Protein AF-A0A958G9B9-F1 (afdb_monomer)

Sequence (212 aa):
GQWTPVDPQYYWVFQWDGHNEFWAGRVTNYTATYPGGLTGSIHTDGQMWASTLMQIYEEIGRTATDSNFLEALSMTNGGTNQEDAAQAFIQADIDLFGGANLSVIEFYFTQRGYNITIPLPLPLAPANFNVYSDYTTPTSMQLNWNDPILFNTGDTLQPEQFTIEIERDGAPMVSIPGGSEQFADTGLVDGQEYRYKIFARVNTTGMVSPEV

Solvent-accessible surface area (backbone atoms only — not comparable to full-atom values): 12062 Å² total; per-residue (Å²): 133,84,70,47,92,89,40,80,66,49,38,38,78,48,95,62,98,45,60,51,100,89,42,81,53,55,47,41,71,47,83,57,32,46,71,85,51,62,78,89,40,70,76,63,43,47,20,36,56,48,14,48,53,47,57,43,26,76,75,64,30,65,68,56,45,54,52,20,49,58,50,15,55,73,74,53,59,99,82,59,49,74,49,56,49,50,43,30,33,54,51,22,31,36,78,76,54,73,38,76,57,46,72,57,50,49,51,46,40,51,74,39,42,36,85,70,77,81,88,69,78,26,40,35,43,49,39,80,70,46,74,48,61,85,76,81,45,61,30,38,39,43,37,37,40,40,74,48,54,30,24,75,77,66,48,81,39,56,40,91,48,30,28,41,37,36,27,50,75,88,38,85,71,50,76,39,62,40,85,60,47,65,49,78,50,69,84,49,62,69,95,61,90,82,49,73,38,37,24,27,31,32,69,88,80,64,41,54,23,59,76,81

Structure (mmCIF, N/CA/C/O backbone):
data_AF-A0A958G9B9-F1
#
_entry.id   AF-A0A958G9B9-F1
#
loop_
_atom_site.group_PDB
_atom_site.id
_atom_site.type_symbol
_atom_site.label_atom_id
_atom_site.label_alt_id
_atom_site.label_comp_id
_atom_site.label_asym_id
_atom_site.label_entity_id
_atom_site.label_seq_id
_atom_site.pdbx_PDB_ins_code
_atom_site.Cartn_x
_atom_site.Cartn_y
_atom_site.Cartn_z
_atom_site.occupancy
_atom_site.B_iso_or_equiv
_atom_site.auth_seq_id
_atom_site.auth_comp_id
_atom_site.auth_asym_id
_atom_site.auth_atom_id
_atom_site.pdbx_PDB_model_num
ATOM 1 N N . GLY A 1 1 ? 10.167 7.376 -38.819 1.00 57.78 1 GLY A N 1
ATOM 2 C CA . GLY A 1 1 ? 8.859 6.822 -38.424 1.00 57.78 1 GLY A CA 1
ATOM 3 C C . GLY A 1 1 ? 9.069 6.081 -37.131 1.00 57.78 1 GLY A C 1
ATOM 4 O O . GLY A 1 1 ? 10.112 5.456 -37.008 1.00 57.78 1 GLY A O 1
ATOM 5 N N . GLN A 1 2 ? 8.175 6.234 -36.159 1.00 79.94 2 GLN A N 1
ATOM 6 C CA . GLN A 1 2 ? 8.280 5.509 -34.891 1.00 79.94 2 GLN A CA 1
ATOM 7 C C . GLN A 1 2 ? 7.805 4.063 -35.087 1.00 79.94 2 GLN A C 1
ATOM 9 O O . GLN A 1 2 ? 6.881 3.831 -35.867 1.00 79.94 2 GLN A O 1
ATOM 14 N N . TRP A 1 3 ? 8.480 3.115 -34.437 1.00 87.69 3 TRP A N 1
ATOM 15 C CA . TRP A 1 3 ? 8.106 1.701 -34.418 1.00 87.69 3 TRP A CA 1
ATOM 16 C C . TRP A 1 3 ? 6.754 1.500 -33.736 1.00 87.69 3 TRP A C 1
ATOM 18 O O . TRP A 1 3 ? 6.358 2.284 -32.874 1.00 87.69 3 TRP A O 1
ATOM 28 N N . THR A 1 4 ? 6.051 0.448 -34.130 1.00 90.06 4 THR A N 1
ATOM 29 C CA . THR A 1 4 ? 4.759 0.047 -33.566 1.00 90.06 4 THR A CA 1
ATOM 30 C C . THR A 1 4 ? 4.932 -1.183 -32.675 1.00 90.06 4 THR A C 1
ATOM 32 O O . THR A 1 4 ? 5.918 -1.892 -32.845 1.00 90.06 4 THR A O 1
ATOM 35 N N . PRO A 1 5 ? 3.981 -1.521 -31.785 1.00 88.69 5 PRO A N 1
ATOM 36 C CA . PRO A 1 5 ? 4.114 -2.687 -30.901 1.00 88.69 5 PRO A CA 1
ATOM 37 C C . PRO A 1 5 ? 4.322 -4.047 -31.597 1.00 88.69 5 PRO A C 1
ATOM 39 O O . PRO A 1 5 ? 4.695 -5.014 -30.939 1.00 88.69 5 PRO A O 1
ATOM 42 N N . VAL A 1 6 ? 4.083 -4.153 -32.913 1.00 90.06 6 VAL A N 1
ATOM 43 C CA . VAL A 1 6 ? 4.380 -5.377 -33.684 1.00 90.06 6 VAL A CA 1
ATOM 44 C C . VAL A 1 6 ? 5.842 -5.469 -34.133 1.00 90.06 6 VAL A C 1
ATOM 46 O O . VAL A 1 6 ? 6.299 -6.546 -34.515 1.00 90.06 6 VAL A O 1
ATOM 49 N N . ASP A 1 7 ? 6.578 -4.361 -34.088 1.00 91.75 7 ASP A N 1
ATOM 50 C CA . ASP A 1 7 ? 7.989 -4.294 -34.442 1.00 91.75 7 ASP A CA 1
ATOM 51 C C . ASP A 1 7 ? 8.841 -4.655 -33.211 1.00 91.75 7 ASP A C 1
ATOM 53 O O . ASP A 1 7 ? 8.700 -4.014 -32.168 1.00 91.75 7 ASP A O 1
ATOM 57 N N . PRO A 1 8 ? 9.788 -5.613 -33.295 1.00 87.81 8 PRO A N 1
ATOM 58 C CA . PRO A 1 8 ? 10.682 -5.930 -32.175 1.00 87.81 8 PRO A CA 1
ATOM 59 C C . PRO A 1 8 ? 11.436 -4.710 -31.624 1.00 87.81 8 PRO A C 1
ATOM 61 O O . PRO A 1 8 ? 11.736 -4.642 -30.432 1.00 87.81 8 PRO A O 1
ATOM 64 N N . GLN A 1 9 ? 11.715 -3.734 -32.492 1.00 91.44 9 GLN A N 1
ATOM 65 C CA . GLN A 1 9 ? 12.403 -2.491 -32.164 1.00 91.44 9 GLN A CA 1
ATOM 66 C C . GLN A 1 9 ? 11.588 -1.556 -31.264 1.00 91.44 9 GLN A C 1
ATOM 68 O O . GLN A 1 9 ? 12.168 -0.676 -30.634 1.00 91.44 9 GLN A O 1
ATOM 73 N N . TYR A 1 10 ? 10.271 -1.754 -31.150 1.00 90.81 10 TYR A N 1
ATOM 74 C CA . TYR A 1 10 ? 9.425 -0.996 -30.223 1.00 90.81 10 TYR A CA 1
ATOM 75 C C . TYR A 1 10 ? 9.945 -1.056 -28.784 1.00 90.81 10 TYR A C 1
ATOM 77 O O . TYR A 1 10 ? 9.908 -0.063 -28.065 1.00 90.81 10 TYR A O 1
ATOM 85 N N . TYR A 1 11 ? 10.499 -2.204 -28.391 1.00 92.19 11 TYR A N 1
ATOM 86 C CA . TYR A 1 11 ? 11.037 -2.422 -27.051 1.00 92.19 11 TYR A CA 1
ATOM 87 C C . TYR A 1 11 ? 12.516 -2.055 -26.917 1.00 92.19 11 TYR A C 1
ATOM 89 O O . TYR A 1 11 ? 13.090 -2.250 -25.848 1.00 92.19 11 TYR A O 1
ATOM 97 N N . TRP A 1 12 ? 13.172 -1.568 -27.973 1.00 93.50 12 TRP A N 1
ATOM 98 C CA . TRP A 1 12 ? 14.579 -1.183 -27.904 1.00 93.50 12 TRP A CA 1
ATOM 99 C C . TRP A 1 12 ? 14.734 0.156 -27.192 1.00 93.50 12 TRP A C 1
ATOM 101 O O . TRP A 1 1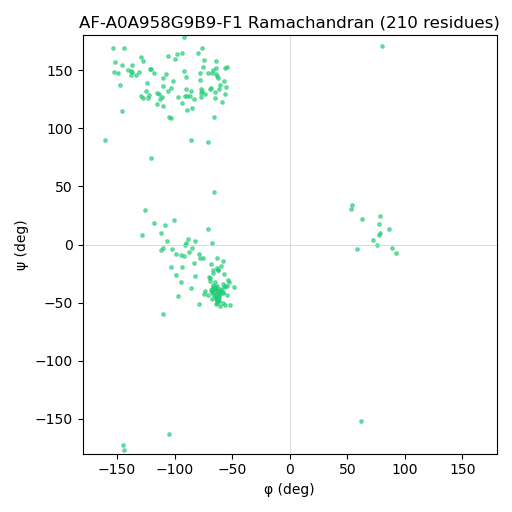2 ? 14.090 1.144 -27.534 1.00 93.50 12 TRP A O 1
ATOM 111 N N . VAL A 1 13 ? 15.666 0.213 -26.239 1.00 90.12 13 VAL A N 1
ATOM 112 C CA . VAL A 1 13 ? 15.964 1.455 -25.506 1.00 90.12 13 VAL A CA 1
ATOM 113 C C . VAL A 1 13 ? 16.551 2.531 -26.430 1.00 90.12 13 VAL A C 1
ATOM 115 O O . VAL A 1 13 ? 16.335 3.723 -26.221 1.00 90.12 13 VAL A O 1
ATOM 118 N N . PHE A 1 14 ? 17.298 2.130 -27.461 1.00 87.00 14 PHE A N 1
ATOM 119 C CA . PHE A 1 14 ? 17.986 3.045 -28.367 1.00 87.00 14 PHE A CA 1
ATOM 120 C C . PHE A 1 14 ? 17.361 3.017 -29.760 1.00 87.00 14 PHE A C 1
ATOM 122 O O . PHE A 1 14 ? 17.270 1.968 -30.388 1.00 87.00 14 PHE A O 1
ATOM 129 N N . GLN A 1 15 ? 16.993 4.200 -30.260 1.00 82.25 15 GLN A N 1
ATOM 130 C CA . GLN A 1 15 ? 16.468 4.384 -31.619 1.00 82.25 15 GLN A CA 1
ATOM 131 C C . GLN A 1 15 ? 17.565 4.534 -32.694 1.00 82.25 15 GLN A C 1
ATOM 133 O O . GLN A 1 15 ? 17.263 4.677 -33.876 1.00 82.25 15 GLN A O 1
ATOM 138 N N . TRP A 1 16 ? 18.837 4.545 -32.283 1.00 82.38 16 TRP A N 1
ATOM 139 C CA . TRP A 1 16 ? 20.017 4.590 -33.155 1.00 82.38 16 TRP A CA 1
ATOM 140 C C . TRP A 1 16 ? 20.695 3.206 -33.202 1.00 82.38 16 TRP A C 1
ATOM 142 O O . TRP A 1 16 ? 20.082 2.215 -32.819 1.00 82.38 16 TRP A O 1
ATOM 152 N N . ASP A 1 17 ? 21.949 3.126 -33.655 1.00 81.88 17 ASP A N 1
ATOM 153 C CA . ASP A 1 17 ? 22.797 1.915 -33.708 1.00 81.88 17 ASP A CA 1
ATOM 154 C C . ASP A 1 17 ? 23.180 1.331 -32.318 1.00 81.88 17 ASP A C 1
ATOM 156 O O . ASP A 1 17 ? 24.327 0.999 -32.034 1.00 81.88 17 ASP A O 1
ATOM 160 N N . GLY A 1 18 ? 22.207 1.232 -31.411 1.00 84.31 18 GLY A N 1
ATOM 161 C CA . GLY A 1 18 ? 22.338 0.659 -30.072 1.00 84.31 18 GLY A CA 1
ATOM 162 C C . GLY A 1 18 ? 21.805 -0.770 -29.965 1.00 84.31 18 GLY A C 1
ATOM 163 O O . GLY A 1 18 ? 21.434 -1.185 -28.868 1.00 84.31 18 GLY A O 1
ATOM 164 N N . HIS A 1 19 ? 21.699 -1.482 -31.092 1.00 89.12 19 HIS A N 1
ATOM 165 C CA . HIS A 1 19 ? 21.250 -2.874 -31.182 1.00 89.12 19 HIS A CA 1
ATOM 166 C C . HIS A 1 19 ? 21.712 -3.479 -32.531 1.00 89.12 19 HIS A C 1
ATOM 168 O O . HIS A 1 19 ? 21.030 -3.350 -33.548 1.00 89.12 19 HIS A O 1
ATOM 174 N N . ASN A 1 20 ? 22.905 -4.086 -32.564 1.00 88.12 20 ASN A N 1
ATOM 175 C CA . ASN A 1 20 ? 23.571 -4.577 -33.782 1.00 88.12 20 ASN A CA 1
ATOM 176 C C . ASN A 1 20 ? 24.370 -5.878 -33.546 1.00 88.12 20 ASN A C 1
ATOM 178 O O . ASN A 1 20 ? 24.289 -6.486 -32.481 1.00 88.12 20 ASN A O 1
ATOM 182 N N . GLU A 1 21 ? 25.143 -6.321 -34.545 1.00 89.50 21 GLU A N 1
ATOM 183 C CA . GLU A 1 21 ? 25.897 -7.588 -34.508 1.00 89.50 21 GLU A CA 1
ATOM 184 C C . GLU A 1 21 ? 26.985 -7.661 -33.419 1.00 89.50 21 GLU A C 1
ATOM 186 O O . GLU A 1 21 ? 27.386 -8.755 -33.022 1.00 89.50 21 GLU A O 1
ATOM 191 N N . PHE A 1 22 ? 27.445 -6.517 -32.909 1.00 90.88 22 PHE A N 1
ATOM 192 C CA . PHE A 1 22 ? 28.473 -6.436 -31.868 1.00 90.88 22 PHE A CA 1
ATOM 193 C C . PHE A 1 22 ? 27.878 -6.227 -30.477 1.00 90.88 22 PHE A C 1
ATOM 195 O O . PHE A 1 22 ? 28.493 -6.595 -29.474 1.00 90.88 22 PHE A O 1
ATOM 202 N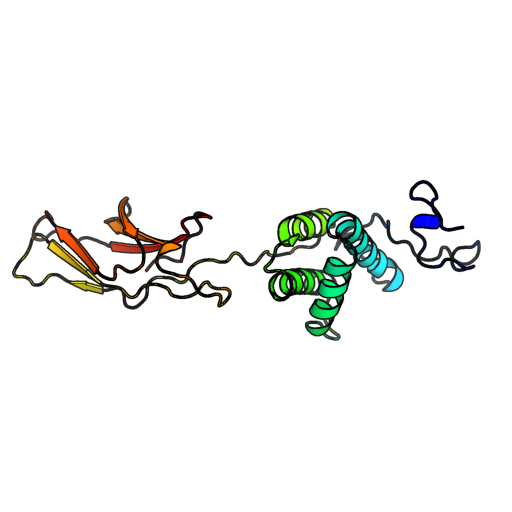 N . TRP A 1 23 ? 26.687 -5.631 -30.405 1.00 90.81 23 TRP A N 1
ATOM 203 C CA . TRP A 1 23 ? 26.002 -5.368 -29.152 1.00 90.81 23 TRP A CA 1
ATOM 204 C C . TRP A 1 23 ? 24.491 -5.501 -29.306 1.00 90.81 23 TRP A C 1
ATOM 206 O O . TRP A 1 23 ? 23.841 -4.679 -29.945 1.00 90.81 23 TRP A O 1
ATOM 216 N N . ALA A 1 24 ? 23.921 -6.492 -28.623 1.00 89.44 24 ALA A N 1
ATOM 217 C CA . ALA A 1 24 ? 22.485 -6.771 -28.609 1.00 89.44 24 ALA A CA 1
ATOM 218 C C . ALA A 1 24 ? 21.646 -5.731 -27.836 1.00 89.44 24 ALA A C 1
ATOM 220 O O . ALA A 1 24 ? 20.496 -5.991 -27.508 1.00 89.44 24 ALA A O 1
ATOM 221 N N . GLY A 1 25 ? 22.209 -4.570 -27.492 1.00 92.81 25 GLY A N 1
ATOM 222 C CA . GLY A 1 25 ? 21.462 -3.474 -26.889 1.00 92.81 25 GLY A CA 1
ATOM 223 C C . GLY A 1 25 ? 20.819 -3.795 -25.540 1.00 92.81 25 GLY A C 1
ATOM 224 O O . GLY A 1 25 ? 21.320 -4.591 -24.743 1.00 92.81 25 GLY A O 1
ATOM 225 N N . ARG A 1 26 ? 19.713 -3.094 -25.269 1.00 93.94 26 ARG A N 1
ATOM 226 C CA . ARG A 1 26 ? 18.838 -3.291 -24.107 1.00 93.94 26 ARG A CA 1
ATOM 227 C C . ARG A 1 26 ? 17.385 -3.195 -24.543 1.00 93.94 26 ARG A C 1
ATOM 229 O O . ARG A 1 26 ? 17.071 -2.431 -25.462 1.00 93.94 26 ARG A O 1
ATOM 236 N N . VAL A 1 27 ? 16.521 -3.925 -23.850 1.00 95.44 27 VAL A N 1
ATOM 237 C CA . VAL A 1 27 ? 15.087 -3.986 -24.121 1.00 95.44 27 VAL A CA 1
ATOM 238 C C . VAL A 1 27 ? 14.241 -3.690 -22.886 1.00 95.44 27 VAL A C 1
ATOM 240 O O . VAL A 1 27 ? 14.691 -3.861 -21.752 1.00 95.44 27 VAL A O 1
ATOM 243 N N . THR A 1 28 ? 12.998 -3.272 -23.119 1.00 95.31 28 THR A N 1
ATOM 244 C CA . THR A 1 28 ? 11.971 -3.025 -22.091 1.00 95.31 28 THR A CA 1
ATOM 245 C C . THR A 1 28 ? 10.851 -4.075 -22.082 1.00 95.31 28 THR A C 1
ATOM 247 O O . THR A 1 28 ? 9.798 -3.865 -21.490 1.00 95.31 28 THR A O 1
ATOM 250 N N . ASN A 1 29 ? 11.076 -5.231 -22.710 1.00 95.75 29 ASN A N 1
ATOM 251 C CA . ASN A 1 29 ? 10.220 -6.421 -22.623 1.00 95.75 29 ASN A CA 1
ATOM 252 C C . ASN A 1 29 ? 11.003 -7.674 -22.191 1.00 95.75 29 ASN A C 1
ATOM 254 O O . ASN A 1 29 ? 10.677 -8.797 -22.576 1.00 95.75 29 ASN A O 1
ATOM 258 N N . TYR A 1 30 ? 12.062 -7.486 -21.406 1.00 97.00 30 TYR A N 1
ATOM 259 C CA . TYR A 1 30 ? 12.882 -8.575 -20.894 1.00 97.00 30 TYR A CA 1
ATOM 260 C C . TYR A 1 30 ? 12.037 -9.498 -20.015 1.00 97.00 30 TYR A C 1
ATOM 262 O O . TYR A 1 30 ? 11.277 -9.020 -19.176 1.00 97.00 30 TYR A O 1
ATOM 270 N N . THR A 1 31 ? 12.145 -10.813 -20.199 1.00 96.50 31 THR A N 1
ATOM 271 C CA . THR A 1 31 ? 11.204 -11.786 -19.615 1.00 96.50 31 THR A CA 1
ATOM 272 C C . THR A 1 31 ? 11.654 -12.371 -18.280 1.00 96.50 31 THR A C 1
ATOM 274 O O . THR A 1 31 ? 10.882 -13.083 -17.644 1.00 96.50 31 THR A O 1
ATOM 277 N N . ALA A 1 32 ? 12.892 -12.111 -17.851 1.00 97.44 32 ALA A N 1
ATOM 278 C CA . ALA A 1 32 ? 13.376 -12.590 -16.561 1.00 97.44 32 ALA A CA 1
ATOM 279 C C . ALA A 1 32 ? 12.631 -11.907 -15.397 1.00 97.44 32 ALA A C 1
ATOM 281 O O . ALA A 1 32 ? 12.172 -10.762 -15.512 1.00 97.44 32 ALA A O 1
ATOM 282 N N . THR A 1 33 ? 12.512 -12.623 -14.280 1.00 97.06 33 THR A N 1
ATOM 283 C CA . THR A 1 33 ? 11.776 -12.198 -13.082 1.00 97.06 33 THR A CA 1
ATOM 284 C C . THR A 1 33 ? 12.705 -12.083 -11.882 1.00 97.06 33 THR A C 1
ATOM 286 O O . THR A 1 33 ? 13.663 -12.845 -11.749 1.00 97.06 33 THR A O 1
ATOM 289 N N . TYR A 1 34 ? 12.414 -11.153 -10.982 1.00 97.94 34 TYR A N 1
ATOM 290 C CA . TYR A 1 34 ? 13.156 -10.992 -9.737 1.00 97.94 34 TYR A CA 1
ATOM 291 C C . TYR A 1 34 ? 12.773 -12.093 -8.719 1.00 97.94 34 TYR A C 1
ATOM 293 O O . TYR A 1 34 ? 11.687 -12.660 -8.817 1.00 97.94 34 TYR A O 1
ATOM 301 N N . PRO A 1 35 ? 13.656 -12.475 -7.779 1.00 97.19 35 PRO A N 1
ATOM 302 C CA . PRO A 1 35 ? 15.111 -12.344 -7.852 1.00 97.19 35 PRO A CA 1
ATOM 303 C C . PRO A 1 35 ? 15.757 -13.438 -8.725 1.00 97.19 35 PRO A C 1
ATOM 305 O O . PRO A 1 35 ? 16.953 -13.378 -8.993 1.00 97.19 35 PRO A O 1
ATOM 308 N N . GLY A 1 36 ? 14.998 -14.448 -9.172 1.00 96.81 36 GLY A N 1
ATOM 309 C CA . GLY A 1 36 ? 15.540 -15.649 -9.829 1.00 96.81 36 GLY A CA 1
ATOM 310 C C . GLY A 1 36 ? 16.279 -15.403 -11.152 1.00 96.81 36 GLY A C 1
ATOM 311 O O . GLY A 1 36 ? 17.099 -16.221 -11.557 1.00 96.81 36 GLY A O 1
ATOM 312 N N . GLY A 1 37 ? 16.004 -14.281 -11.816 1.00 96.25 37 GLY A N 1
ATOM 313 C CA . GLY A 1 37 ? 16.636 -13.842 -13.056 1.00 96.25 37 GLY A CA 1
ATOM 314 C C . GLY A 1 37 ? 17.867 -12.953 -12.878 1.00 96.25 37 GLY A C 1
ATOM 315 O O . GLY A 1 37 ? 18.443 -12.540 -13.884 1.00 96.25 37 GLY A O 1
ATOM 316 N N . LEU A 1 38 ? 18.263 -12.636 -11.638 1.00 97.31 38 LEU A N 1
ATOM 317 C CA . LEU A 1 38 ? 19.453 -11.831 -11.369 1.00 97.31 38 LEU A CA 1
ATOM 318 C C . LEU A 1 38 ? 20.719 -12.563 -11.824 1.00 97.31 38 LEU A C 1
ATOM 320 O O . LEU A 1 38 ? 20.958 -13.714 -11.458 1.00 97.31 38 LEU A O 1
ATOM 324 N N . THR A 1 39 ? 21.571 -11.860 -12.565 1.00 97.00 39 THR A N 1
ATOM 325 C CA . THR A 1 39 ? 22.883 -12.361 -12.998 1.00 97.00 39 THR A CA 1
ATOM 326 C C . THR A 1 39 ? 24.043 -11.619 -12.333 1.00 97.00 39 THR A C 1
ATOM 328 O O . THR A 1 39 ? 25.201 -11.946 -12.590 1.00 97.00 39 THR A O 1
ATOM 331 N N . GLY A 1 40 ? 23.763 -10.573 -11.547 1.00 95.69 40 GLY A N 1
ATOM 332 C CA . GLY A 1 40 ? 24.768 -9.672 -10.974 1.00 95.69 40 GLY A CA 1
ATOM 333 C C . GLY A 1 40 ? 25.323 -8.652 -11.976 1.00 95.69 40 GLY A C 1
ATOM 334 O O . GLY A 1 40 ? 26.290 -7.952 -11.678 1.00 95.69 40 GLY A O 1
ATOM 335 N N . SER A 1 41 ? 24.739 -8.563 -13.176 1.00 95.75 41 SER A N 1
ATOM 336 C CA . SER A 1 41 ? 25.130 -7.596 -14.202 1.00 95.75 41 SER A CA 1
ATOM 337 C C . SER A 1 41 ? 24.113 -6.471 -14.232 1.00 95.75 41 SER A C 1
ATOM 339 O O . SER A 1 41 ? 23.005 -6.654 -14.729 1.00 95.75 41 SER A O 1
ATOM 341 N N . ILE A 1 42 ? 24.502 -5.281 -13.769 1.00 94.88 42 ILE A N 1
ATOM 342 C CA . ILE A 1 42 ? 23.594 -4.133 -13.599 1.00 94.88 42 ILE A CA 1
ATOM 343 C C . ILE A 1 42 ? 22.789 -3.782 -14.860 1.00 94.88 42 ILE A C 1
ATOM 345 O O . ILE A 1 42 ? 21.650 -3.334 -14.772 1.00 94.88 42 ILE A O 1
ATOM 349 N N . HIS A 1 43 ? 23.353 -3.999 -16.049 1.00 94.50 43 HIS A N 1
ATOM 350 C CA . HIS A 1 43 ? 22.680 -3.704 -17.313 1.00 94.50 43 HIS A CA 1
ATOM 351 C C . HIS A 1 43 ? 21.720 -4.806 -17.749 1.00 94.50 43 HIS A C 1
ATOM 353 O O . HIS A 1 43 ? 20.758 -4.507 -18.447 1.00 94.50 43 HIS A O 1
ATOM 359 N N . THR A 1 44 ? 21.971 -6.050 -17.343 1.00 95.69 44 THR A N 1
ATOM 360 C CA . THR A 1 44 ? 21.059 -7.173 -17.582 1.00 95.69 44 THR A CA 1
ATOM 361 C C . THR A 1 44 ? 19.925 -7.127 -16.569 1.00 95.69 44 THR A C 1
ATOM 363 O O . THR A 1 44 ? 18.758 -7.093 -16.950 1.00 95.69 44 THR A O 1
ATOM 366 N N . ASP A 1 45 ? 20.275 -7.013 -15.289 1.00 97.31 45 ASP A N 1
ATOM 367 C CA . ASP A 1 45 ? 19.340 -6.997 -14.169 1.00 97.31 45 ASP A CA 1
ATOM 368 C C . ASP A 1 45 ? 18.422 -5.770 -14.231 1.00 97.31 45 ASP A C 1
ATOM 370 O O . ASP A 1 45 ? 17.222 -5.878 -13.978 1.00 97.31 45 ASP A O 1
ATOM 374 N N . GLY A 1 46 ? 18.949 -4.610 -14.644 1.00 96.38 46 GLY A N 1
ATOM 375 C CA . GLY A 1 46 ? 18.166 -3.385 -14.823 1.00 96.38 46 GLY A CA 1
ATOM 376 C C . GLY A 1 46 ? 17.069 -3.488 -15.890 1.00 96.38 46 GLY A C 1
ATOM 377 O O . GLY A 1 46 ? 16.094 -2.742 -15.826 1.00 96.38 46 GLY A O 1
ATOM 378 N N . GLN A 1 47 ? 17.167 -4.429 -16.838 1.00 97.75 47 GLN A N 1
ATOM 379 C CA . GLN A 1 47 ? 16.099 -4.652 -17.819 1.00 97.75 47 GLN A CA 1
ATOM 380 C C . GLN A 1 47 ? 14.853 -5.279 -17.187 1.00 97.75 47 GLN A C 1
ATOM 382 O O . GLN A 1 47 ? 13.756 -5.019 -17.675 1.00 97.75 47 GLN A O 1
ATOM 387 N N . MET A 1 48 ? 14.978 -6.056 -16.100 1.00 98.19 48 MET A N 1
ATOM 388 C CA . MET A 1 48 ? 13.808 -6.578 -15.373 1.00 98.19 48 MET A CA 1
ATOM 389 C C . MET A 1 48 ? 12.981 -5.431 -14.786 1.00 98.19 48 MET A C 1
ATOM 391 O O . MET A 1 48 ? 11.774 -5.353 -15.019 1.00 98.19 48 MET A O 1
ATOM 395 N N . TRP A 1 49 ? 13.661 -4.497 -14.115 1.00 97.56 49 TRP A N 1
ATOM 396 C CA . TRP A 1 49 ? 13.051 -3.295 -13.556 1.00 97.56 49 TRP A CA 1
ATOM 397 C C . TRP A 1 49 ? 12.402 -2.429 -14.640 1.00 97.56 49 TRP A C 1
ATOM 399 O O . TRP A 1 49 ? 11.208 -2.146 -14.574 1.00 97.56 49 TRP A O 1
ATOM 409 N N . ALA A 1 50 ? 13.156 -2.083 -15.691 1.00 97.44 50 ALA A N 1
ATOM 410 C CA . ALA A 1 50 ? 12.645 -1.260 -16.787 1.00 97.44 50 ALA A CA 1
ATOM 411 C C . ALA A 1 50 ? 11.437 -1.902 -17.485 1.00 97.44 50 ALA A C 1
ATOM 413 O O . ALA A 1 50 ? 10.482 -1.208 -17.817 1.00 97.44 50 ALA A O 1
ATOM 414 N N . SER A 1 51 ? 11.451 -3.224 -17.674 1.00 98.00 51 SER A N 1
ATOM 415 C CA . SER A 1 51 ? 10.331 -3.925 -18.309 1.00 98.00 51 SER A CA 1
ATOM 416 C C . SER A 1 51 ? 9.081 -3.925 -17.436 1.00 98.00 51 SER A C 1
ATOM 418 O O . SER A 1 51 ? 7.985 -3.732 -17.947 1.00 98.00 51 SER A O 1
ATOM 420 N N . THR A 1 52 ? 9.242 -4.089 -16.121 1.00 98.44 52 THR A N 1
ATOM 421 C CA . THR A 1 52 ? 8.124 -4.033 -15.168 1.00 98.44 52 THR A CA 1
ATOM 422 C C . THR A 1 52 ? 7.497 -2.639 -15.138 1.00 98.44 52 THR A C 1
ATOM 424 O O . THR A 1 52 ? 6.280 -2.514 -15.248 1.00 98.44 52 THR A O 1
ATOM 427 N N . LEU A 1 53 ? 8.318 -1.581 -15.092 1.00 98.38 53 LEU A N 1
ATOM 428 C CA . LEU A 1 53 ? 7.819 -0.204 -15.151 1.00 98.38 53 LEU A CA 1
ATOM 429 C C . LEU A 1 53 ? 7.119 0.115 -16.474 1.00 98.38 53 LEU A C 1
ATOM 431 O O . LEU A 1 53 ? 6.121 0.825 -16.459 1.00 98.38 53 LEU A O 1
ATOM 435 N N . MET A 1 54 ? 7.586 -0.423 -17.606 1.00 97.56 54 MET A N 1
ATOM 436 C CA . MET A 1 54 ? 6.887 -0.232 -18.880 1.00 97.56 54 MET A CA 1
ATOM 437 C C . MET A 1 54 ? 5.543 -0.965 -18.933 1.00 97.56 54 MET A C 1
ATOM 439 O O . MET A 1 54 ? 4.619 -0.464 -19.557 1.00 97.56 54 MET A O 1
ATOM 443 N N . GLN A 1 55 ? 5.384 -2.106 -18.258 1.00 97.94 55 GLN A N 1
ATOM 444 C CA . GLN A 1 55 ? 4.068 -2.747 -18.144 1.00 97.94 55 GLN A CA 1
ATOM 445 C C . GLN A 1 55 ? 3.095 -1.894 -17.318 1.00 97.94 55 GLN A C 1
ATOM 447 O O . GLN A 1 55 ? 1.957 -1.698 -17.727 1.00 97.94 55 GLN A O 1
ATOM 452 N N . ILE A 1 56 ? 3.567 -1.328 -16.203 1.00 98.56 56 ILE A N 1
ATOM 453 C CA . ILE A 1 56 ? 2.788 -0.381 -15.391 1.00 98.56 56 ILE A CA 1
ATOM 454 C C . ILE A 1 56 ? 2.439 0.869 -16.217 1.00 98.56 56 ILE A C 1
ATOM 456 O O . ILE A 1 56 ? 1.290 1.309 -16.214 1.00 98.56 56 ILE A O 1
ATOM 460 N N . TYR A 1 57 ? 3.402 1.396 -16.977 1.00 98.12 57 TYR A N 1
ATOM 461 C CA . TYR A 1 57 ? 3.237 2.557 -17.852 1.00 98.12 57 TYR A CA 1
ATOM 462 C C . TYR A 1 57 ? 2.093 2.408 -18.851 1.00 98.12 57 TYR A C 1
ATOM 464 O O . TYR A 1 57 ? 1.345 3.363 -19.055 1.00 98.12 57 TYR A O 1
ATOM 472 N N . GLU A 1 58 ? 1.962 1.244 -19.485 1.00 96.81 58 GLU A N 1
ATOM 473 C CA . GLU A 1 58 ? 0.926 1.009 -20.499 1.00 96.81 58 GLU A CA 1
ATOM 474 C C . GLU A 1 58 ? -0.494 1.038 -19.898 1.00 96.81 58 GLU A C 1
ATOM 476 O O . GLU A 1 58 ? -1.444 1.367 -20.604 1.00 96.81 58 GLU A O 1
ATOM 481 N N . GLU A 1 59 ? -0.644 0.769 -18.596 1.00 98.25 59 GLU A N 1
ATOM 482 C CA . GLU A 1 59 ? -1.943 0.748 -17.905 1.00 98.25 59 GLU A CA 1
ATOM 483 C C . GLU A 1 59 ? -2.263 2.070 -17.182 1.00 98.25 59 GLU A C 1
ATOM 485 O O . GLU A 1 59 ? -3.378 2.581 -17.285 1.00 98.25 59 GLU A O 1
ATOM 490 N N . ILE A 1 60 ? -1.299 2.661 -16.462 1.00 98.12 60 ILE A N 1
ATOM 491 C CA . ILE A 1 60 ? -1.535 3.875 -15.642 1.00 98.12 60 ILE A CA 1
ATOM 492 C C . ILE A 1 60 ? -1.096 5.164 -16.351 1.00 98.12 60 ILE A C 1
ATOM 494 O O . ILE A 1 60 ? -1.362 6.281 -15.900 1.00 98.12 60 ILE A O 1
ATOM 498 N N . GLY A 1 61 ? -0.421 5.017 -17.490 1.00 98.25 61 GLY A N 1
ATOM 499 C CA . GLY A 1 61 ? 0.040 6.105 -18.330 1.00 98.25 61 GLY A CA 1
ATOM 500 C C . GLY A 1 61 ? 1.331 6.769 -17.852 1.00 98.25 61 GLY A C 1
ATOM 501 O O . GLY A 1 61 ? 1.842 6.572 -16.744 1.00 98.25 61 GLY A O 1
ATOM 502 N N . ARG A 1 62 ? 1.845 7.630 -18.735 1.00 97.25 62 ARG A N 1
ATOM 503 C CA . ARG A 1 62 ? 3.114 8.345 -18.564 1.00 97.25 62 ARG A CA 1
ATOM 504 C C . ARG A 1 62 ? 3.188 9.164 -17.288 1.00 97.25 62 ARG A C 1
ATOM 506 O O . ARG A 1 62 ? 4.171 9.076 -16.570 1.00 97.25 62 ARG A O 1
ATOM 513 N N . THR A 1 63 ? 2.188 10.010 -17.049 1.00 98.31 63 THR A N 1
ATOM 514 C CA . THR A 1 63 ?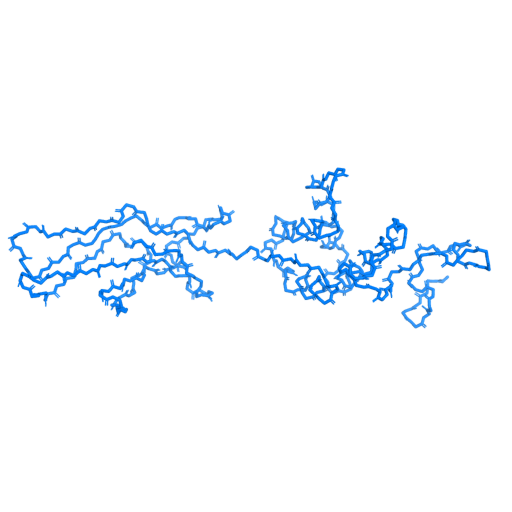 2.260 10.999 -15.970 1.00 98.31 63 THR A CA 1
ATOM 515 C C . THR A 1 63 ? 2.352 10.319 -14.611 1.00 98.31 63 THR A C 1
ATOM 517 O O . THR A 1 63 ? 3.265 10.636 -13.863 1.00 98.31 63 THR A O 1
ATOM 520 N N . ALA A 1 64 ? 1.471 9.356 -14.318 1.00 98.25 64 ALA A N 1
ATOM 521 C CA . ALA A 1 64 ? 1.506 8.641 -13.045 1.00 98.25 64 ALA A CA 1
ATOM 522 C C . ALA A 1 64 ? 2.800 7.832 -12.883 1.00 98.25 64 ALA A C 1
ATOM 524 O O . ALA A 1 64 ? 3.473 7.957 -11.864 1.00 98.25 64 ALA A O 1
ATOM 525 N N . THR A 1 65 ? 3.212 7.089 -13.916 1.00 98.69 65 THR A N 1
ATOM 526 C CA . THR A 1 65 ? 4.428 6.263 -13.849 1.00 98.69 65 THR A CA 1
ATOM 527 C C . THR A 1 65 ? 5.692 7.093 -13.638 1.00 98.69 65 THR A C 1
ATOM 529 O O . THR A 1 65 ? 6.489 6.782 -12.754 1.00 98.69 65 THR A O 1
ATOM 532 N N . ASP A 1 66 ? 5.875 8.162 -14.419 1.00 98.44 66 ASP A N 1
ATOM 533 C CA . ASP A 1 66 ? 7.062 9.019 -14.333 1.00 98.44 66 ASP A CA 1
ATOM 534 C C . ASP A 1 66 ? 7.095 9.782 -12.997 1.00 98.44 66 ASP A C 1
ATOM 536 O O . ASP A 1 66 ? 8.157 9.899 -12.383 1.00 98.44 66 ASP A O 1
ATOM 540 N N . SER A 1 67 ? 5.945 10.286 -12.529 1.00 98.62 67 SER A N 1
ATOM 541 C CA . SER A 1 67 ? 5.835 10.968 -11.234 1.00 98.62 67 SER A CA 1
ATOM 542 C C . SER A 1 67 ? 6.156 10.028 -10.072 1.00 98.62 67 SER A C 1
ATOM 544 O O . SER A 1 67 ? 7.002 10.371 -9.247 1.00 98.62 67 SER A O 1
ATOM 546 N N . ASN A 1 68 ? 5.573 8.824 -10.055 1.00 98.69 68 ASN A N 1
ATOM 547 C CA . ASN A 1 68 ? 5.869 7.812 -9.039 1.00 98.69 68 ASN A CA 1
ATOM 548 C C . ASN A 1 68 ? 7.345 7.416 -9.056 1.00 98.69 68 ASN A C 1
ATOM 550 O O . ASN A 1 68 ? 7.965 7.313 -8.004 1.00 98.69 68 ASN A O 1
ATOM 554 N N . PHE A 1 69 ? 7.938 7.238 -10.241 1.00 98.38 69 PHE A N 1
ATOM 555 C 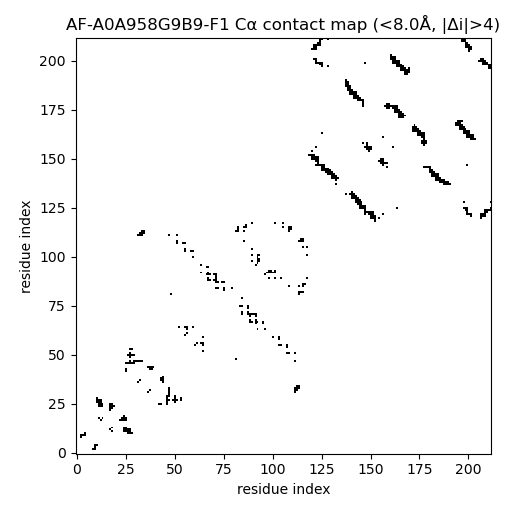CA . PHE A 1 69 ? 9.351 6.885 -10.355 1.00 98.38 69 PHE A CA 1
ATOM 556 C C . PHE A 1 69 ? 10.273 7.957 -9.762 1.00 98.38 69 PHE A C 1
ATOM 558 O O . PHE A 1 69 ? 11.210 7.627 -9.036 1.00 98.38 69 PHE A O 1
ATOM 565 N N . LEU A 1 70 ? 10.030 9.235 -10.071 1.00 98.50 70 LEU A N 1
ATOM 566 C CA . LEU A 1 70 ? 10.860 10.338 -9.579 1.00 98.50 70 LEU A CA 1
ATOM 567 C C . LEU A 1 70 ? 10.732 10.532 -8.066 1.00 98.50 70 LEU A C 1
ATOM 569 O O . LEU A 1 70 ? 11.742 10.763 -7.401 1.00 98.50 70 LEU A O 1
ATOM 573 N N . GLU A 1 71 ? 9.521 10.407 -7.531 1.00 98.62 71 GLU A N 1
ATOM 574 C CA . GLU A 1 71 ? 9.278 10.488 -6.091 1.00 98.62 71 GLU A CA 1
ATOM 575 C C . GLU A 1 71 ? 9.910 9.296 -5.364 1.00 98.62 71 GLU A C 1
ATOM 577 O O . GLU A 1 71 ? 10.688 9.484 -4.429 1.00 98.62 71 GLU A O 1
ATOM 582 N N . ALA A 1 72 ? 9.709 8.077 -5.872 1.00 98.38 72 ALA A N 1
ATOM 583 C CA . ALA A 1 72 ? 10.331 6.868 -5.341 1.00 98.38 72 ALA A CA 1
ATOM 584 C C . ALA A 1 72 ? 11.857 6.954 -5.336 1.00 98.38 72 ALA A C 1
ATOM 586 O O . ALA A 1 72 ? 12.488 6.568 -4.355 1.00 98.38 72 ALA A O 1
ATOM 587 N N . LEU A 1 73 ? 12.465 7.506 -6.395 1.00 98.00 73 LEU A N 1
ATOM 588 C CA . LEU A 1 73 ? 13.914 7.700 -6.479 1.00 98.00 73 LEU A CA 1
ATOM 589 C C . LEU A 1 73 ? 14.445 8.531 -5.302 1.00 98.00 73 LEU A C 1
ATOM 591 O O . LEU A 1 73 ? 15.533 8.238 -4.801 1.00 98.00 73 LEU A O 1
ATOM 595 N N . SER A 1 74 ? 13.677 9.517 -4.827 1.00 98.00 74 SER A N 1
ATOM 596 C CA . SER A 1 74 ? 14.048 10.344 -3.670 1.00 98.00 74 SER A CA 1
ATOM 597 C C . SER A 1 74 ? 14.095 9.562 -2.347 1.00 98.00 74 SER A C 1
ATOM 599 O O . SER A 1 74 ? 14.822 9.949 -1.433 1.00 98.00 74 SER A O 1
ATOM 601 N N . MET A 1 75 ? 13.394 8.425 -2.275 1.00 97.81 75 MET A N 1
ATOM 602 C CA . MET A 1 75 ? 13.365 7.516 -1.122 1.00 97.81 75 MET A CA 1
ATOM 603 C C . MET A 1 75 ? 14.491 6.469 -1.158 1.00 97.81 75 MET A C 1
ATOM 605 O O . MET A 1 75 ? 14.661 5.700 -0.210 1.00 97.81 75 MET A O 1
ATOM 609 N N . THR A 1 76 ? 15.263 6.409 -2.249 1.00 97.44 76 THR A N 1
ATOM 610 C CA . THR A 1 76 ? 16.336 5.420 -2.436 1.00 97.44 76 THR A CA 1
ATOM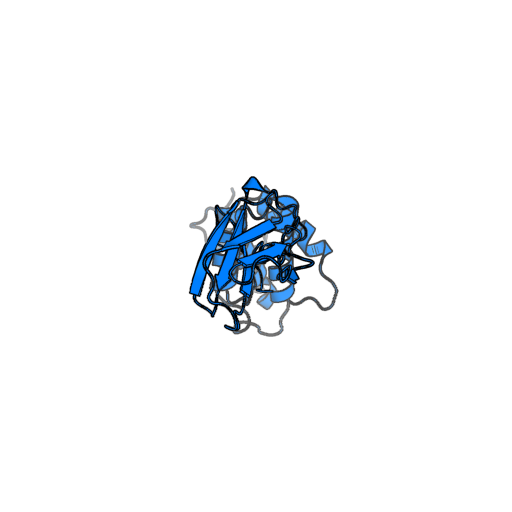 611 C C . THR A 1 76 ? 17.705 5.928 -1.986 1.00 97.44 76 THR A C 1
ATOM 613 O O . THR A 1 76 ? 17.941 7.122 -1.803 1.00 97.44 76 THR A O 1
ATOM 616 N N . ASN A 1 77 ? 18.653 5.007 -1.820 1.00 97.00 77 ASN A N 1
ATOM 617 C CA . ASN A 1 77 ? 20.055 5.316 -1.563 1.00 97.00 77 ASN A CA 1
ATOM 618 C C . ASN A 1 77 ? 20.984 4.299 -2.255 1.00 97.00 77 ASN A C 1
ATOM 620 O O . ASN A 1 77 ? 20.541 3.401 -2.966 1.00 97.00 77 ASN A O 1
ATOM 624 N N . GLY A 1 78 ? 22.298 4.427 -2.045 1.00 96.31 78 GLY A N 1
ATOM 625 C CA . GLY A 1 78 ? 23.297 3.565 -2.692 1.00 96.31 78 GLY A CA 1
ATOM 626 C C . GLY A 1 78 ? 23.223 2.070 -2.338 1.00 96.31 78 GLY A C 1
ATOM 627 O O . GLY A 1 78 ? 23.899 1.280 -2.990 1.00 96.31 78 GLY A O 1
ATOM 628 N N . GLY A 1 79 ? 22.446 1.681 -1.323 1.00 96.38 79 GLY A N 1
ATOM 629 C CA . GLY A 1 79 ? 22.204 0.290 -0.930 1.00 96.38 79 GLY A CA 1
ATOM 630 C C . GLY A 1 79 ? 20.857 -0.283 -1.383 1.00 96.38 79 GLY A C 1
ATOM 631 O O . GLY A 1 79 ? 20.615 -1.463 -1.152 1.00 96.38 79 GLY A O 1
ATOM 632 N N . THR A 1 80 ? 19.994 0.520 -2.009 1.00 97.25 80 THR A N 1
ATOM 633 C CA . THR A 1 80 ? 18.653 0.109 -2.452 1.00 97.25 80 THR A CA 1
ATOM 634 C C . THR A 1 80 ? 18.732 -0.970 -3.534 1.00 97.25 80 THR A C 1
ATOM 636 O O . THR A 1 80 ? 19.371 -0.780 -4.573 1.00 97.25 80 THR A O 1
ATOM 639 N N . ASN A 1 81 ? 18.055 -2.099 -3.313 1.00 96.31 81 ASN A N 1
ATOM 640 C CA . ASN A 1 81 ? 17.858 -3.133 -4.330 1.00 96.31 81 ASN A CA 1
ATOM 641 C C . ASN A 1 81 ? 16.543 -2.903 -5.120 1.00 96.31 81 ASN A C 1
ATOM 643 O O . ASN A 1 81 ? 15.812 -1.949 -4.873 1.00 96.31 81 ASN A O 1
ATOM 647 N N . GLN A 1 82 ? 16.227 -3.752 -6.105 1.00 97.50 82 GLN A N 1
ATOM 648 C CA . GLN A 1 82 ? 15.019 -3.543 -6.921 1.00 97.50 82 GLN A CA 1
ATOM 649 C C . GLN A 1 82 ? 13.696 -3.769 -6.164 1.00 97.50 82 GLN A C 1
ATOM 651 O O . GLN A 1 82 ? 12.700 -3.151 -6.517 1.00 97.50 82 GLN A O 1
ATOM 656 N N . GLU A 1 83 ? 13.670 -4.625 -5.143 1.00 97.25 83 GLU A N 1
ATOM 657 C CA . GLU A 1 83 ? 12.496 -4.822 -4.282 1.00 97.25 83 GLU A CA 1
ATOM 658 C C . GLU A 1 83 ? 12.266 -3.605 -3.380 1.00 97.25 83 GLU A C 1
ATOM 660 O O . GLU A 1 83 ? 11.150 -3.095 -3.317 1.00 97.25 83 GLU A O 1
ATOM 665 N N . ASP A 1 84 ? 13.333 -3.052 -2.794 1.00 97.81 84 ASP A N 1
ATOM 666 C CA . ASP A 1 84 ? 13.272 -1.786 -2.051 1.00 97.81 84 ASP A CA 1
ATOM 667 C C . ASP A 1 84 ? 12.747 -0.647 -2.948 1.00 97.81 84 ASP A C 1
ATOM 669 O O . ASP A 1 84 ? 11.913 0.159 -2.534 1.00 97.81 84 ASP A O 1
ATOM 673 N N . ALA A 1 85 ? 13.204 -0.593 -4.205 1.00 98.06 85 ALA A N 1
ATOM 674 C CA . ALA A 1 85 ? 12.731 0.382 -5.186 1.00 98.06 85 ALA A CA 1
ATOM 675 C C . ALA A 1 85 ? 11.255 0.166 -5.571 1.00 98.06 85 ALA A C 1
ATOM 677 O O . ALA A 1 85 ? 10.530 1.142 -5.764 1.00 98.06 85 ALA A O 1
ATOM 678 N N . ALA A 1 86 ? 10.790 -1.086 -5.657 1.00 98.31 86 ALA A N 1
ATOM 679 C CA . ALA A 1 86 ? 9.377 -1.408 -5.874 1.00 98.31 86 ALA A CA 1
ATOM 680 C C . ALA A 1 86 ? 8.513 -0.908 -4.708 1.00 98.31 86 ALA A C 1
ATOM 682 O O . ALA A 1 86 ? 7.469 -0.293 -4.923 1.00 98.31 86 ALA A O 1
ATOM 683 N N . GLN A 1 87 ? 8.987 -1.101 -3.474 1.00 97.62 87 GLN A N 1
ATOM 684 C CA . GLN A 1 87 ? 8.310 -0.617 -2.274 1.00 97.62 87 GLN A CA 1
ATOM 685 C C . GLN A 1 87 ? 8.255 0.919 -2.226 1.00 97.62 87 GLN A C 1
ATOM 687 O O . GLN A 1 87 ? 7.215 1.486 -1.893 1.00 97.62 87 GLN A O 1
ATOM 692 N N . ALA A 1 88 ? 9.333 1.602 -2.624 1.00 98.00 88 ALA A N 1
ATOM 693 C CA . ALA A 1 88 ? 9.342 3.060 -2.765 1.00 98.00 88 ALA A CA 1
ATOM 694 C C . ALA A 1 88 ? 8.367 3.550 -3.853 1.00 98.00 88 ALA A C 1
ATOM 696 O O . ALA A 1 88 ? 7.707 4.569 -3.675 1.00 98.00 88 ALA A O 1
ATOM 697 N N . PHE A 1 89 ? 8.226 2.814 -4.962 1.00 98.44 89 PHE A N 1
ATOM 698 C CA . PHE A 1 89 ? 7.266 3.137 -6.026 1.00 98.44 89 PHE A CA 1
ATOM 699 C C . PHE A 1 89 ? 5.808 3.036 -5.554 1.00 98.44 89 PHE A C 1
ATOM 701 O O . PHE A 1 89 ? 4.984 3.870 -5.919 1.00 98.44 89 PHE A O 1
ATOM 708 N N . ILE A 1 90 ? 5.498 2.049 -4.710 1.00 97.56 90 ILE A N 1
ATOM 709 C CA . ILE A 1 90 ? 4.190 1.915 -4.048 1.00 97.56 90 ILE A CA 1
ATOM 710 C C . ILE A 1 90 ? 3.924 3.110 -3.129 1.00 97.56 90 ILE A C 1
ATOM 712 O O . ILE A 1 90 ? 2.847 3.698 -3.197 1.00 97.56 90 ILE A O 1
ATOM 716 N N . GLN A 1 91 ? 4.904 3.492 -2.303 1.00 95.88 91 GLN A N 1
ATOM 717 C CA . GLN A 1 91 ? 4.762 4.645 -1.412 1.00 95.88 91 GLN A CA 1
ATOM 718 C C . GLN A 1 91 ? 4.567 5.948 -2.198 1.00 95.88 91 GLN A C 1
ATOM 720 O O . GLN A 1 91 ? 3.702 6.745 -1.856 1.00 95.88 91 GLN A O 1
ATOM 725 N N . ALA A 1 92 ? 5.286 6.124 -3.305 1.00 97.50 92 ALA A N 1
ATOM 726 C CA . ALA A 1 92 ? 5.119 7.284 -4.172 1.00 97.50 92 ALA A CA 1
ATOM 727 C C . ALA A 1 92 ? 3.697 7.400 -4.749 1.00 97.50 92 ALA A C 1
ATOM 729 O O . ALA A 1 92 ? 3.156 8.502 -4.816 1.00 97.50 92 ALA A O 1
ATOM 730 N N . ASP A 1 93 ? 3.063 6.280 -5.122 1.00 97.00 93 ASP A N 1
ATOM 731 C CA . ASP A 1 93 ? 1.674 6.303 -5.603 1.00 97.00 93 ASP A CA 1
ATOM 732 C C . ASP A 1 93 ? 0.681 6.697 -4.503 1.00 97.00 93 ASP A C 1
ATOM 734 O O . ASP A 1 93 ? -0.304 7.392 -4.760 1.00 97.00 93 ASP A O 1
ATOM 738 N N . ILE A 1 94 ? 0.953 6.292 -3.263 1.00 92.12 94 ILE A N 1
ATOM 739 C CA . ILE A 1 94 ? 0.182 6.717 -2.092 1.00 92.12 94 ILE A CA 1
ATOM 740 C C . ILE A 1 94 ? 0.323 8.225 -1.895 1.00 92.12 94 ILE A C 1
ATOM 742 O O . ILE A 1 94 ? -0.686 8.926 -1.830 1.00 92.12 94 ILE A O 1
ATOM 746 N N . ASP A 1 95 ? 1.554 8.727 -1.884 1.00 91.19 95 ASP A N 1
ATOM 747 C CA . ASP A 1 95 ? 1.845 10.129 -1.581 1.00 91.19 95 ASP A CA 1
ATOM 748 C C . ASP A 1 95 ? 1.320 11.083 -2.666 1.00 91.19 95 ASP A C 1
ATOM 750 O O . ASP A 1 95 ? 0.810 12.165 -2.365 1.00 91.19 95 ASP A O 1
ATOM 754 N N . LEU A 1 96 ? 1.421 10.692 -3.940 1.00 94.19 96 LEU A N 1
ATOM 755 C CA . LEU A 1 96 ? 1.067 11.551 -5.074 1.00 94.19 96 LEU A CA 1
ATOM 756 C C . LEU A 1 96 ? -0.365 11.359 -5.574 1.00 94.19 96 LEU A C 1
ATOM 758 O O . LEU A 1 96 ? -0.973 12.309 -6.077 1.00 94.19 96 LEU A O 1
ATOM 762 N N . PHE A 1 97 ? -0.897 10.141 -5.472 1.00 89.62 97 PHE A N 1
ATOM 763 C CA . PHE A 1 97 ? -2.169 9.754 -6.086 1.00 89.62 97 PHE A CA 1
ATOM 764 C C . PHE A 1 97 ? -3.145 9.098 -5.103 1.00 89.62 97 PHE A C 1
ATOM 766 O O . PHE A 1 97 ? -4.188 8.599 -5.530 1.00 89.62 97 PHE A O 1
ATOM 773 N N . GLY A 1 98 ? -2.848 9.090 -3.799 1.00 82.50 98 GLY A N 1
ATOM 774 C CA . GLY A 1 98 ? -3.704 8.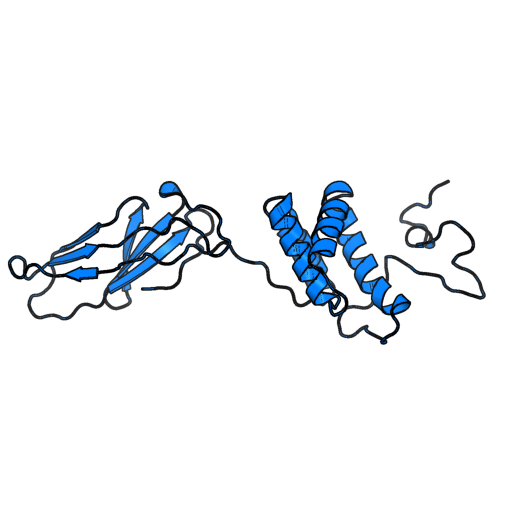467 -2.783 1.00 82.50 98 GLY A CA 1
ATOM 775 C C . GLY A 1 98 ? -3.851 6.955 -2.968 1.00 82.50 98 GLY A C 1
ATOM 776 O O . GLY A 1 98 ? -4.849 6.377 -2.542 1.00 82.50 98 GLY A O 1
ATOM 777 N N . GLY A 1 99 ? -2.903 6.323 -3.666 1.00 87.94 99 GLY A N 1
ATOM 778 C CA . GLY A 1 99 ? -2.909 4.893 -3.953 1.00 87.94 99 GLY A CA 1
ATOM 779 C C . GLY A 1 99 ? -3.864 4.475 -5.076 1.00 87.94 99 GLY A C 1
ATOM 780 O O . GLY A 1 99 ? -4.218 3.297 -5.183 1.00 87.94 99 GLY A O 1
ATOM 781 N N . ALA A 1 100 ? -4.313 5.418 -5.911 1.00 86.88 100 ALA A N 1
ATOM 782 C CA . ALA A 1 100 ? -5.273 5.159 -6.983 1.00 86.88 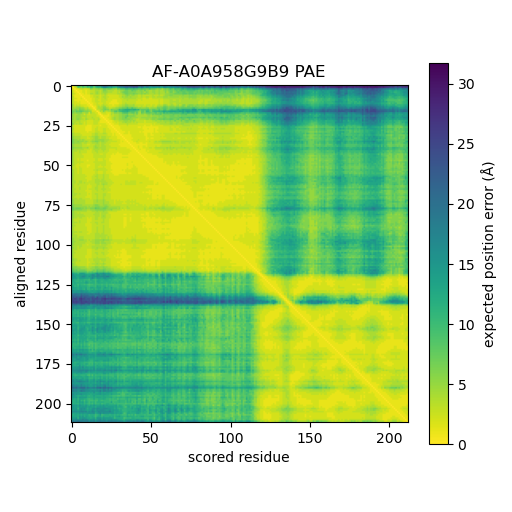100 ALA A CA 1
ATOM 783 C C . ALA A 1 100 ? -4.818 4.071 -7.976 1.00 86.88 100 ALA A C 1
ATOM 785 O O . ALA A 1 100 ? -5.666 3.425 -8.595 1.00 86.88 100 ALA A O 1
ATOM 786 N N . ASN A 1 101 ? -3.508 3.842 -8.116 1.00 95.69 101 ASN A N 1
ATOM 787 C CA . ASN A 1 101 ? -2.949 2.892 -9.077 1.00 95.69 101 ASN A CA 1
ATOM 788 C C . ASN A 1 101 ? -2.413 1.608 -8.426 1.00 95.69 101 ASN A C 1
ATOM 790 O O . ASN A 1 101 ? -1.888 0.740 -9.131 1.00 95.69 101 ASN A O 1
ATOM 794 N N . LEU A 1 102 ? -2.557 1.445 -7.104 1.00 93.69 102 LEU A N 1
ATOM 795 C CA . LEU A 1 102 ? -1.940 0.338 -6.365 1.00 93.69 102 LEU A CA 1
ATOM 796 C C . LEU A 1 102 ? -2.342 -1.044 -6.873 1.00 93.69 102 LEU A C 1
ATOM 798 O O . LEU A 1 102 ? -1.498 -1.926 -6.894 1.00 93.69 102 LEU A O 1
ATOM 802 N N . SER A 1 103 ? -3.576 -1.230 -7.349 1.00 92.19 103 SER A N 1
ATOM 803 C CA . SER A 1 103 ? -4.007 -2.523 -7.905 1.00 92.19 103 SER A CA 1
ATOM 804 C C . SER A 1 103 ? -3.187 -2.956 -9.130 1.00 92.19 103 SER A C 1
ATOM 806 O O . SER A 1 103 ? -2.810 -4.120 -9.247 1.00 92.19 103 SER A O 1
ATOM 808 N N . VAL A 1 104 ? -2.868 -2.018 -10.028 1.00 97.19 104 VAL A N 1
ATOM 809 C CA . VAL A 1 104 ? -2.059 -2.271 -11.230 1.00 97.19 104 VAL A CA 1
ATOM 810 C C . VAL A 1 104 ? -0.586 -2.431 -10.863 1.00 97.19 104 VAL A C 1
ATOM 812 O O . VAL A 1 104 ? 0.093 -3.330 -11.366 1.00 97.19 104 VAL A O 1
ATOM 815 N N . ILE A 1 105 ? -0.095 -1.573 -9.967 1.00 98.25 105 ILE A N 1
ATOM 816 C CA . ILE A 1 105 ? 1.287 -1.601 -9.479 1.00 98.25 105 ILE A CA 1
ATOM 817 C C . ILE A 1 105 ? 1.574 -2.933 -8.772 1.00 98.25 105 ILE A C 1
ATOM 819 O O . ILE A 1 105 ? 2.559 -3.600 -9.094 1.00 98.25 105 ILE A O 1
ATOM 823 N N . GLU A 1 106 ? 0.688 -3.347 -7.863 1.00 96.62 106 GLU A N 1
ATOM 824 C CA . GLU A 1 106 ? 0.756 -4.625 -7.154 1.00 96.62 106 GLU A CA 1
ATOM 825 C C . GLU A 1 106 ? 0.759 -5.791 -8.138 1.00 96.62 106 GLU A C 1
ATOM 827 O O . GLU A 1 106 ? 1.660 -6.629 -8.097 1.00 96.62 106 GLU A O 1
ATOM 832 N N . PHE A 1 107 ? -0.197 -5.802 -9.075 1.00 97.19 107 PHE A N 1
ATOM 833 C CA . PHE A 1 107 ? -0.319 -6.862 -10.068 1.00 97.19 107 PHE A CA 1
ATOM 834 C C . PHE A 1 107 ? 0.999 -7.112 -10.808 1.00 97.19 107 PHE A C 1
ATOM 836 O O . PHE A 1 107 ? 1.474 -8.250 -10.839 1.00 97.19 107 PHE A O 1
ATOM 843 N N . TYR A 1 108 ? 1.623 -6.073 -11.372 1.00 98.44 108 TYR A N 1
ATOM 844 C CA . TYR A 1 108 ? 2.857 -6.256 -12.135 1.00 98.44 108 TYR A CA 1
ATOM 845 C C . TYR A 1 108 ? 4.068 -6.537 -11.254 1.00 98.44 108 TYR A C 1
ATOM 847 O O . TYR A 1 108 ? 4.860 -7.409 -11.609 1.00 98.44 108 TYR A O 1
ATOM 855 N N . PHE A 1 109 ? 4.230 -5.878 -10.104 1.00 98.44 109 PHE A N 1
ATOM 856 C CA . PHE A 1 109 ? 5.365 -6.188 -9.234 1.00 98.44 109 PHE A CA 1
ATOM 857 C C . PHE A 1 109 ? 5.312 -7.635 -8.731 1.00 98.44 109 PHE A C 1
ATOM 859 O O . PHE A 1 109 ? 6.307 -8.356 -8.853 1.00 98.44 109 PHE A O 1
ATOM 866 N N . THR A 1 110 ? 4.145 -8.111 -8.290 1.00 97.25 110 THR A N 1
ATOM 867 C CA . THR A 1 110 ? 3.972 -9.510 -7.881 1.00 97.25 110 THR A CA 1
ATOM 868 C C . THR A 1 110 ? 4.146 -10.472 -9.059 1.00 97.25 110 THR A C 1
ATOM 870 O O . THR A 1 110 ? 4.867 -11.462 -8.931 1.00 97.25 110 THR A O 1
ATOM 873 N N . GLN A 1 111 ? 3.573 -10.177 -10.236 1.00 97.50 111 GLN A N 1
ATOM 874 C CA . GLN A 1 111 ? 3.759 -10.998 -11.444 1.00 97.50 111 GLN A CA 1
ATOM 875 C C . GLN A 1 111 ? 5.245 -11.136 -11.818 1.00 97.50 111 GLN A C 1
ATOM 877 O O . GLN A 1 111 ? 5.684 -12.186 -12.291 1.00 97.50 111 GLN A O 1
ATOM 882 N N . ARG A 1 112 ? 6.028 -10.073 -11.616 1.00 98.00 112 ARG A N 1
ATOM 883 C CA . ARG A 1 112 ? 7.453 -9.999 -11.964 1.00 98.00 112 ARG A CA 1
ATOM 884 C C . ARG A 1 112 ? 8.381 -10.489 -10.851 1.00 98.00 112 ARG A C 1
ATOM 886 O O . ARG A 1 112 ? 9.599 -10.485 -11.048 1.00 98.00 112 ARG A O 1
ATOM 893 N N . GLY A 1 113 ? 7.811 -10.999 -9.759 1.00 97.69 113 GLY A N 1
ATOM 894 C CA . GLY A 1 113 ? 8.514 -11.694 -8.683 1.00 97.69 113 GLY A CA 1
ATOM 895 C C . GLY A 1 113 ? 9.091 -10.786 -7.597 1.00 97.69 113 GLY A C 1
ATOM 896 O O . GLY A 1 113 ? 9.894 -11.246 -6.790 1.00 97.69 113 GLY A O 1
ATOM 897 N N . TYR A 1 114 ? 8.694 -9.513 -7.560 1.00 98.06 114 TYR A N 1
ATOM 898 C CA . TYR A 1 114 ? 9.037 -8.618 -6.457 1.00 98.06 114 TYR A CA 1
ATOM 899 C C . TYR A 1 114 ? 8.151 -8.926 -5.251 1.00 98.06 114 TYR A C 1
ATOM 901 O O . TYR A 1 114 ? 6.921 -8.953 -5.369 1.00 98.06 114 TYR A O 1
ATOM 909 N N . ASN A 1 115 ? 8.766 -9.152 -4.091 1.00 95.94 115 ASN A N 1
ATOM 910 C CA . ASN A 1 115 ? 8.033 -9.363 -2.853 1.00 95.94 115 ASN A CA 1
ATOM 911 C C . ASN A 1 115 ? 7.722 -8.005 -2.208 1.00 95.94 115 ASN A C 1
ATOM 913 O O . ASN A 1 115 ? 8.499 -7.461 -1.432 1.00 95.94 115 ASN A O 1
ATOM 917 N N . ILE A 1 116 ? 6.576 -7.447 -2.580 1.00 95.31 116 ILE A N 1
ATOM 918 C CA . ILE A 1 116 ? 6.093 -6.144 -2.118 1.00 95.31 116 ILE A CA 1
ATOM 919 C C . ILE A 1 116 ? 5.061 -6.284 -0.996 1.00 95.31 116 ILE A C 1
ATOM 921 O O . ILE A 1 116 ? 4.414 -7.319 -0.847 1.00 95.31 116 ILE A O 1
ATOM 925 N N . THR A 1 117 ? 4.865 -5.215 -0.228 1.00 92.19 117 THR A N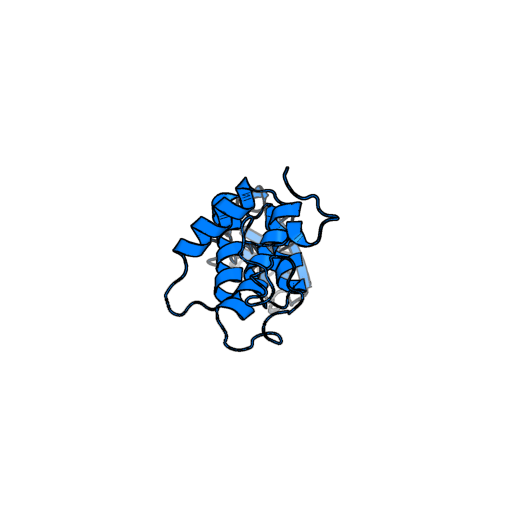 1
ATOM 926 C CA . THR A 1 117 ? 3.753 -5.090 0.722 1.00 92.19 117 THR A CA 1
ATOM 927 C C . THR A 1 117 ? 2.931 -3.853 0.389 1.00 92.19 117 THR A C 1
ATOM 929 O O . THR A 1 117 ? 3.474 -2.755 0.288 1.00 92.19 117 THR A O 1
ATOM 932 N N . ILE A 1 118 ? 1.614 -4.005 0.267 1.00 87.88 118 ILE A N 1
ATOM 933 C CA . ILE A 1 118 ? 0.707 -2.859 0.192 1.00 87.88 118 ILE A CA 1
ATOM 934 C C . ILE A 1 118 ? 0.373 -2.417 1.621 1.00 87.88 118 ILE A C 1
ATOM 936 O O . ILE A 1 118 ? -0.195 -3.215 2.375 1.00 87.88 118 ILE A O 1
ATOM 940 N N . PRO A 1 119 ? 0.730 -1.187 2.037 1.00 79.62 119 PRO A N 1
ATOM 941 C CA . PRO A 1 119 ? 0.309 -0.680 3.334 1.00 79.62 119 PRO A CA 1
ATOM 942 C C . PRO A 1 119 ? -1.213 -0.522 3.315 1.00 79.62 119 PRO A C 1
ATOM 944 O O . PRO A 1 119 ? -1.769 0.323 2.619 1.00 79.62 119 PRO A O 1
ATOM 947 N N . LEU A 1 120 ? -1.899 -1.383 4.062 1.00 80.94 120 LEU A N 1
ATOM 948 C CA . LEU A 1 120 ? -3.339 -1.271 4.244 1.00 80.94 120 LEU A CA 1
ATOM 949 C C . LEU A 1 120 ? -3.614 -0.146 5.252 1.00 80.94 120 LEU A C 1
ATOM 951 O O . LEU A 1 120 ? -3.004 -0.178 6.328 1.00 80.94 120 LEU A O 1
ATOM 955 N N . PRO A 1 121 ? -4.523 0.802 4.953 1.00 83.50 121 PRO A N 1
ATOM 956 C CA . PRO A 1 121 ? -4.959 1.805 5.916 1.00 83.50 121 PRO A CA 1
ATOM 957 C C . PRO A 1 121 ? -5.833 1.122 6.975 1.00 83.50 121 PRO A C 1
ATOM 959 O O . PRO A 1 121 ? -7.055 1.022 6.849 1.00 83.50 121 PRO A O 1
ATOM 962 N N . LEU A 1 122 ? -5.193 0.608 8.024 1.00 90.69 122 LEU A N 1
ATOM 963 C CA . LEU A 1 122 ? -5.859 -0.007 9.169 1.00 90.69 122 LEU A CA 1
ATOM 964 C C . LEU A 1 122 ? -6.146 1.068 10.221 1.00 90.69 122 LEU A C 1
ATOM 966 O O . LEU A 1 122 ? -5.249 1.863 10.513 1.00 90.69 122 LEU A O 1
ATOM 970 N N . PRO A 1 123 ? -7.355 1.125 10.802 1.00 96.00 123 PRO A N 1
ATOM 971 C CA . PRO A 1 123 ? -7.640 2.085 11.859 1.00 96.00 123 PRO A CA 1
ATOM 972 C C . PRO A 1 123 ? -6.744 1.786 13.069 1.00 96.00 123 PRO A C 1
ATOM 974 O O . PRO A 1 123 ? -6.445 0.622 13.359 1.00 96.00 123 PRO A O 1
ATOM 977 N N . LEU A 1 124 ? -6.299 2.821 13.787 1.00 96.56 124 LEU A N 1
ATOM 978 C CA . LEU A 1 124 ? -5.657 2.604 15.084 1.00 96.56 124 LEU A CA 1
ATOM 979 C C . LEU A 1 124 ? -6.656 1.991 16.076 1.00 96.56 124 LEU A C 1
ATOM 981 O O . LEU A 1 124 ? -7.871 2.090 15.911 1.00 96.56 124 LEU A O 1
ATOM 985 N N . ALA A 1 125 ? -6.138 1.326 17.105 1.00 97.62 125 ALA A N 1
ATOM 986 C CA . ALA A 1 125 ? -6.983 0.750 18.140 1.00 97.62 125 ALA A CA 1
ATOM 987 C C . ALA A 1 125 ? -7.614 1.853 19.016 1.00 97.62 125 ALA A C 1
ATOM 989 O O . ALA A 1 125 ? -6.962 2.883 19.235 1.00 97.62 125 ALA A O 1
ATOM 990 N N . PRO A 1 126 ? -8.838 1.657 19.542 1.00 97.88 126 PRO A N 1
ATOM 991 C CA . PRO A 1 126 ? -9.426 2.578 20.512 1.00 97.88 126 PRO A CA 1
ATOM 992 C C . PRO A 1 126 ? -8.501 2.759 21.721 1.00 97.88 126 PRO A C 1
ATOM 994 O O . PRO A 1 126 ? -7.946 1.795 22.245 1.00 97.88 126 PRO A O 1
ATOM 997 N N . ALA A 1 127 ? -8.308 3.994 22.174 1.00 97.94 127 ALA A N 1
ATOM 998 C CA . ALA A 1 127 ? -7.373 4.293 23.257 1.00 97.94 127 ALA A CA 1
ATOM 999 C C . ALA A 1 127 ? -8.088 4.417 24.609 1.00 97.94 127 ALA A C 1
ATOM 1001 O O . ALA A 1 127 ? -9.298 4.599 24.675 1.00 97.94 127 ALA A O 1
ATOM 1002 N N . ASN A 1 128 ? -7.328 4.354 25.708 1.00 97.19 128 ASN A N 1
ATOM 1003 C CA . ASN A 1 128 ? -7.831 4.565 27.075 1.00 97.19 128 ASN A CA 1
ATOM 1004 C C . ASN A 1 128 ? -9.040 3.690 27.456 1.00 97.19 128 ASN A C 1
ATOM 1006 O O . ASN A 1 128 ? -9.866 4.099 28.279 1.00 97.19 128 ASN A O 1
ATOM 1010 N N . PHE A 1 129 ? -9.128 2.487 26.876 1.00 97.62 129 PHE A N 1
ATOM 1011 C CA . PHE A 1 129 ? -10.218 1.568 27.158 1.00 97.62 129 PHE A CA 1
ATOM 1012 C C . PHE A 1 129 ? -10.260 1.230 28.648 1.00 97.62 129 PHE A C 1
ATOM 1014 O O . PHE A 1 129 ? -9.278 0.767 29.234 1.00 97.62 129 PHE A O 1
ATOM 1021 N N . ASN A 1 130 ? -11.402 1.496 29.268 1.00 96.81 130 ASN A N 1
ATOM 1022 C CA . ASN A 1 130 ? -11.661 1.160 30.654 1.00 96.81 130 ASN A CA 1
ATOM 1023 C C . ASN A 1 130 ? -13.074 0.612 30.806 1.00 96.81 130 ASN A C 1
ATOM 1025 O O . ASN A 1 130 ? -14.009 1.036 30.128 1.00 96.81 130 ASN A O 1
ATOM 1029 N N . VAL A 1 131 ? -13.204 -0.329 31.736 1.00 95.19 131 VAL A N 1
ATOM 1030 C CA . VAL A 1 131 ? -14.474 -0.938 32.107 1.00 95.19 131 VAL A CA 1
ATOM 1031 C C . VAL A 1 131 ? -14.600 -0.852 33.617 1.00 95.19 131 VAL A C 1
ATOM 1033 O O . VAL A 1 131 ? -13.690 -1.272 34.336 1.00 95.19 131 VAL A O 1
ATOM 1036 N N . TYR A 1 132 ? -15.711 -0.317 34.112 1.00 90.81 132 TYR A N 1
ATOM 1037 C CA . TYR A 1 132 ? -15.971 -0.273 35.546 1.00 90.81 132 TYR A CA 1
ATOM 1038 C C . TYR A 1 132 ? -17.434 -0.561 35.879 1.00 90.81 132 TYR A C 1
ATOM 1040 O O . TYR A 1 132 ? -18.349 -0.246 35.120 1.00 90.81 132 TYR A O 1
ATOM 1048 N N . SER A 1 133 ? -17.644 -1.140 37.060 1.00 85.69 133 SER A N 1
ATOM 1049 C CA . SER A 1 133 ? -18.938 -1.170 37.738 1.00 85.69 133 SER A CA 1
ATOM 1050 C C . SER A 1 133 ? -18.927 -0.104 38.827 1.00 85.69 133 SER A C 1
ATOM 1052 O O . SER A 1 133 ? -17.917 0.077 39.510 1.00 85.69 133 SER A O 1
ATOM 1054 N N . ASP A 1 134 ? -20.037 0.604 39.012 1.00 79.94 134 ASP A N 1
ATOM 1055 C CA . ASP A 1 134 ? -20.177 1.573 40.103 1.00 79.94 134 ASP A CA 1
ATOM 1056 C C . ASP A 1 134 ? -20.559 0.920 41.449 1.00 79.94 134 ASP A C 1
ATOM 1058 O O . ASP A 1 134 ? -20.769 1.629 42.432 1.00 79.94 134 ASP A O 1
ATOM 1062 N N . TYR A 1 135 ? -20.659 -0.418 41.506 1.00 74.31 135 TYR A N 1
ATOM 1063 C CA . TYR A 1 135 ? -21.119 -1.232 42.649 1.00 74.31 135 TYR A CA 1
ATOM 1064 C C . TYR A 1 135 ? -22.538 -0.929 43.153 1.00 74.31 135 TYR A C 1
ATOM 1066 O O . TYR A 1 135 ? -23.042 -1.618 44.041 1.00 74.31 135 TYR A O 1
ATOM 1074 N N . THR A 1 136 ? -23.208 0.070 42.587 1.00 77.06 136 THR A N 1
ATOM 1075 C CA . THR A 1 136 ? -24.621 0.372 42.837 1.00 77.06 136 THR A CA 1
ATOM 1076 C C . THR A 1 136 ? -25.525 -0.293 41.803 1.00 77.06 136 THR A C 1
ATOM 1078 O O . THR A 1 136 ? -26.706 -0.523 42.062 1.00 77.06 136 THR A O 1
ATOM 1081 N N . THR A 1 137 ? -24.946 -0.680 40.667 1.00 72.00 137 THR A N 1
ATOM 1082 C CA . THR A 1 137 ? -25.575 -1.409 39.570 1.00 72.00 137 THR A CA 1
ATOM 1083 C C . THR A 1 137 ? -24.844 -2.742 39.328 1.00 72.00 137 THR A C 1
ATOM 1085 O O . THR A 1 137 ? -24.123 -2.905 38.346 1.00 72.00 137 THR A O 1
ATOM 1088 N N . PRO A 1 138 ? -25.030 -3.760 40.197 1.00 80.88 138 PRO A N 1
ATOM 1089 C CA . PRO A 1 138 ? -24.290 -5.033 40.121 1.00 80.88 138 PRO A CA 1
ATOM 1090 C C . PRO A 1 138 ? -24.630 -5.881 38.879 1.00 80.88 138 PRO A C 1
ATOM 1092 O O . PRO A 1 138 ? -24.125 -6.983 38.709 1.00 80.88 138 PRO A O 1
ATOM 1095 N N . THR A 1 139 ? -25.507 -5.373 38.012 1.00 92.31 139 THR A N 1
ATOM 1096 C CA . THR A 1 139 ? -25.955 -6.012 36.772 1.00 92.31 139 THR A CA 1
ATOM 1097 C C . THR A 1 139 ? -25.592 -5.182 35.536 1.00 92.31 139 THR A C 1
ATOM 1099 O O . THR A 1 139 ? -26.168 -5.387 34.465 1.00 92.31 139 THR A O 1
ATOM 1102 N N . SER A 1 140 ? -24.644 -4.246 35.661 1.00 93.44 140 SER A N 1
ATOM 1103 C CA . SER A 1 140 ? -24.122 -3.487 34.525 1.00 93.44 140 SER A CA 1
ATOM 1104 C C . SER A 1 140 ? -22.641 -3.142 34.627 1.00 93.44 140 SER A C 1
ATOM 1106 O O . SER A 1 140 ? -22.084 -3.008 35.718 1.00 93.44 140 SER A O 1
ATOM 1108 N N . MET A 1 141 ? -22.027 -2.959 33.460 1.00 94.44 141 MET A N 1
ATOM 1109 C CA . MET A 1 141 ? -20.664 -2.463 33.288 1.00 94.44 141 MET A CA 1
ATOM 1110 C C . MET A 1 141 ? -20.690 -1.242 32.371 1.00 94.44 141 MET A C 1
ATOM 1112 O O . MET A 1 141 ? -21.294 -1.275 31.299 1.00 94.44 141 MET A O 1
ATOM 1116 N N . GLN A 1 142 ? -20.016 -0.173 32.788 1.00 95.31 142 GLN A N 1
ATOM 1117 C CA . GLN A 1 142 ? -19.787 1.007 31.967 1.00 95.31 142 GLN A CA 1
ATOM 1118 C C . GLN A 1 142 ? -18.438 0.865 31.262 1.00 95.31 142 GLN A C 1
ATOM 1120 O O . GLN A 1 142 ? -17.403 0.715 31.914 1.00 95.31 142 GLN A O 1
ATOM 1125 N N . LEU A 1 143 ? -18.463 0.916 29.935 1.00 97.44 143 LEU A N 1
ATOM 1126 C CA . LEU A 1 143 ? -17.296 0.907 29.063 1.00 97.44 143 LEU A CA 1
ATOM 1127 C C . LEU A 1 143 ? -17.062 2.330 28.563 1.00 97.44 143 LEU A C 1
ATOM 1129 O O . LEU A 1 143 ? -18.012 2.982 28.127 1.00 97.44 143 LEU A O 1
ATOM 1133 N N . ASN A 1 144 ? -15.814 2.792 28.593 1.00 97.81 144 ASN A N 1
ATOM 1134 C CA . ASN A 1 144 ? -15.412 4.059 27.983 1.00 97.81 144 ASN A CA 1
ATOM 1135 C C . ASN A 1 144 ? -14.093 3.888 27.234 1.00 97.81 144 ASN A C 1
ATOM 1137 O O . ASN A 1 144 ? -13.238 3.095 27.638 1.00 97.81 144 ASN A O 1
ATOM 1141 N N . TRP A 1 145 ? -13.929 4.647 26.161 1.00 98.19 145 TRP A N 1
ATOM 1142 C CA . TRP A 1 145 ? -12.743 4.645 25.312 1.00 98.19 145 TRP A CA 1
ATOM 1143 C C . TRP A 1 145 ? -12.600 6.005 24.632 1.00 98.19 145 TRP A C 1
ATOM 1145 O O . TRP A 1 145 ? -13.520 6.813 24.643 1.00 98.19 145 TRP A O 1
ATOM 1155 N N . ASN A 1 146 ? -11.451 6.231 24.012 1.00 98.38 146 ASN A N 1
ATOM 1156 C CA . ASN A 1 146 ? -11.263 7.311 23.061 1.00 98.38 146 ASN A CA 1
ATOM 1157 C C . ASN A 1 146 ? -11.227 6.708 21.664 1.00 98.38 146 ASN A C 1
ATOM 1159 O O . ASN A 1 146 ? -10.496 5.741 21.416 1.00 98.38 146 ASN A O 1
ATOM 1163 N N . ASP A 1 147 ? -11.991 7.295 20.757 1.00 98.12 147 ASP A N 1
ATOM 1164 C CA . ASP A 1 147 ? -12.037 6.844 19.376 1.00 98.12 147 ASP A CA 1
ATOM 1165 C C . ASP A 1 147 ? -10.683 7.003 18.664 1.00 98.12 147 ASP A C 1
ATOM 1167 O O . ASP A 1 147 ? -9.933 7.953 18.930 1.00 98.12 147 ASP A O 1
ATOM 1171 N N . PRO A 1 148 ? -10.348 6.099 17.726 1.00 97.50 148 PRO A N 1
ATOM 1172 C CA . PRO A 1 148 ? -9.214 6.316 16.850 1.00 97.50 148 PRO A CA 1
ATOM 1173 C C . PRO A 1 148 ? -9.502 7.464 15.884 1.00 97.50 148 PRO A C 1
ATOM 1175 O O . PRO A 1 148 ? -10.552 7.531 15.251 1.00 97.50 148 PRO A O 1
ATOM 1178 N N . ILE A 1 149 ? -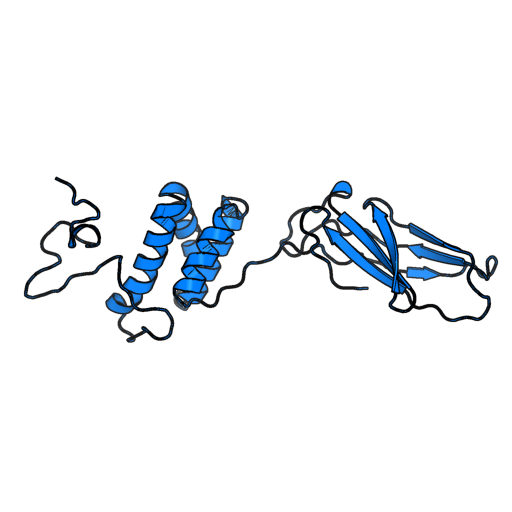8.518 8.346 15.739 1.00 97.06 149 ILE A N 1
ATOM 1179 C CA . ILE A 1 149 ? -8.589 9.506 14.840 1.00 97.06 149 ILE A CA 1
ATOM 1180 C C . ILE A 1 149 ? -7.658 9.380 13.632 1.00 97.06 149 ILE A C 1
ATOM 1182 O O . ILE A 1 149 ? -7.643 10.263 12.778 1.00 97.06 149 ILE A O 1
ATOM 1186 N N . LEU A 1 150 ? -6.868 8.303 13.565 1.00 95.81 150 LEU A N 1
ATOM 1187 C CA . LEU A 1 150 ? -5.902 8.047 12.501 1.00 95.81 150 LEU A CA 1
ATOM 1188 C C . LEU A 1 150 ? -5.942 6.585 12.041 1.00 95.81 150 LEU A C 1
ATOM 1190 O O . LEU A 1 150 ? -6.254 5.676 12.819 1.00 95.81 150 LEU A O 1
ATOM 1194 N N . PHE A 1 151 ? -5.534 6.372 10.796 1.00 92.69 151 PHE A N 1
ATOM 1195 C CA . PHE A 1 151 ? -5.037 5.093 10.303 1.00 92.69 151 PHE A CA 1
ATOM 1196 C C . PHE A 1 151 ? -3.571 4.877 10.716 1.00 92.69 151 PHE A C 1
ATOM 1198 O O . PHE A 1 151 ? -2.857 5.814 11.076 1.00 92.69 151 PHE A O 1
ATOM 1205 N N . ASN A 1 152 ? -3.081 3.641 10.614 1.00 88.75 152 ASN A N 1
ATOM 1206 C CA . ASN A 1 152 ? -1.660 3.300 10.767 1.00 88.75 152 ASN A CA 1
ATOM 1207 C C . ASN A 1 152 ? -0.744 4.006 9.745 1.00 88.75 152 ASN A C 1
ATOM 1209 O O . ASN A 1 152 ? 0.457 4.102 9.985 1.00 88.75 152 ASN A O 1
ATOM 1213 N N . THR A 1 153 ? -1.299 4.507 8.639 1.00 83.31 153 THR A N 1
ATOM 1214 C CA . THR A 1 153 ? -0.608 5.336 7.639 1.00 83.31 153 THR A CA 1
ATOM 1215 C C . THR A 1 153 ? -0.436 6.793 8.079 1.00 83.31 153 THR A C 1
ATOM 1217 O O . THR A 1 153 ? 0.330 7.528 7.467 1.00 83.31 153 THR A O 1
ATOM 1220 N N . GLY A 1 154 ? -1.111 7.222 9.153 1.00 86.00 154 GLY A N 1
ATOM 1221 C CA . GLY A 1 154 ? -1.133 8.614 9.611 1.00 86.00 154 GLY A CA 1
ATOM 1222 C C . GLY A 1 154 ? -2.240 9.464 8.981 1.00 86.00 154 GLY A C 1
ATOM 1223 O O . GLY A 1 154 ? -2.405 10.618 9.374 1.00 86.00 154 GLY A O 1
ATOM 1224 N N . ASP A 1 155 ? -3.026 8.903 8.059 1.00 86.50 155 ASP A N 1
ATOM 1225 C CA . ASP A 1 155 ? -4.202 9.570 7.503 1.00 86.50 155 ASP A CA 1
ATOM 1226 C C . ASP A 1 155 ? -5.293 9.739 8.558 1.00 86.50 155 ASP A C 1
ATOM 1228 O O . ASP A 1 155 ? -5.464 8.896 9.440 1.00 86.50 155 ASP A O 1
ATOM 1232 N N . THR A 1 156 ? -6.059 10.826 8.457 1.00 94.00 156 THR A N 1
ATOM 1233 C CA . THR A 1 156 ? -7.173 11.092 9.378 1.00 94.00 156 THR A CA 1
ATOM 1234 C C . THR A 1 156 ? -8.313 10.102 9.160 1.00 94.00 156 THR A C 1
ATOM 1236 O O . THR A 1 156 ? -8.744 9.885 8.030 1.00 94.00 156 THR A O 1
ATOM 1239 N N . LEU A 1 157 ? -8.832 9.556 10.259 1.00 95.06 157 LEU A N 1
ATOM 1240 C CA . LEU A 1 157 ? -10.024 8.717 10.303 1.00 95.06 157 LEU A CA 1
ATOM 1241 C C . LEU A 1 157 ? -11.154 9.494 10.987 1.00 95.06 157 LEU A C 1
ATOM 1243 O O . LEU A 1 157 ? -11.028 9.903 12.142 1.00 95.06 157 LEU A O 1
ATOM 1247 N N . GLN A 1 158 ? -12.248 9.721 10.265 1.00 96.88 158 GLN A N 1
ATOM 1248 C CA . GLN A 1 158 ? -13.406 10.467 10.757 1.00 96.88 158 GLN A CA 1
ATOM 1249 C C . GLN A 1 158 ? -14.449 9.535 11.406 1.00 96.88 158 GLN A C 1
ATOM 1251 O O . GLN A 1 158 ? -14.590 8.392 10.966 1.00 96.88 158 GLN A O 1
ATOM 1256 N N . PRO A 1 159 ? -15.214 10.007 12.411 1.00 96.94 159 PRO A N 1
ATOM 1257 C CA . PRO A 1 159 ? -16.230 9.221 13.128 1.00 96.94 159 PRO A CA 1
ATOM 1258 C C . PRO A 1 159 ? -17.220 8.440 12.246 1.00 96.94 159 PRO A C 1
ATOM 1260 O O . PRO A 1 159 ? -17.602 7.320 12.563 1.00 96.94 159 PRO A O 1
ATOM 1263 N N . GLU A 1 160 ? -17.624 8.997 11.107 1.00 97.19 160 GLU A N 1
ATOM 1264 C CA . GLU A 1 160 ? -18.564 8.386 10.161 1.00 97.19 160 GLU A CA 1
ATOM 1265 C C . GLU A 1 160 ? -17.960 7.249 9.319 1.00 97.19 160 GLU A C 1
ATOM 1267 O O . GLU A 1 160 ? -18.682 6.527 8.622 1.00 97.19 160 GLU A O 1
ATOM 1272 N N . GLN A 1 161 ? -16.637 7.090 9.349 1.00 96.38 161 GLN A N 1
ATOM 1273 C CA . GLN A 1 161 ? -15.913 6.129 8.517 1.00 96.38 161 GLN A CA 1
ATOM 1274 C C . GLN A 1 161 ? -15.716 4.775 9.199 1.00 96.38 161 GLN A C 1
ATOM 1276 O O . GLN A 1 161 ? -15.304 3.828 8.526 1.00 96.38 161 GLN A O 1
ATOM 1281 N N . PHE A 1 162 ? -16.022 4.652 10.493 1.00 98.38 162 PHE A N 1
ATOM 1282 C CA . PHE A 1 162 ? -15.825 3.413 11.237 1.00 98.38 162 PHE A CA 1
ATOM 1283 C C . PHE A 1 162 ? -16.912 3.148 12.287 1.00 98.38 162 PHE A C 1
ATOM 1285 O O . PHE A 1 162 ? -17.731 4.010 12.621 1.00 98.38 162 PHE A O 1
ATOM 1292 N N . THR A 1 163 ? -16.889 1.930 12.814 1.00 98.56 163 THR A N 1
ATOM 1293 C CA . THR A 1 163 ? -17.616 1.493 14.006 1.00 98.56 163 THR A CA 1
ATOM 1294 C C . THR A 1 163 ? -16.648 0.962 15.059 1.00 98.56 163 THR A C 1
ATOM 1296 O O . THR A 1 163 ? -15.582 0.437 14.734 1.00 98.56 163 THR A O 1
ATOM 1299 N N . ILE A 1 164 ? -17.023 1.083 16.330 1.00 98.56 164 ILE A N 1
ATOM 1300 C CA . ILE A 1 164 ? -16.416 0.375 17.454 1.00 98.56 164 ILE A CA 1
ATOM 1301 C C . ILE A 1 164 ? -17.156 -0.942 17.630 1.00 98.56 164 ILE A C 1
ATOM 1303 O O . ILE A 1 164 ? -18.347 -0.971 17.939 1.00 98.56 164 ILE A O 1
ATOM 1307 N N . GLU A 1 165 ? -16.441 -2.034 17.421 1.00 98.62 165 GLU A N 1
ATOM 1308 C CA . GLU A 1 165 ? -16.916 -3.384 17.670 1.00 98.62 165 GLU A CA 1
ATOM 1309 C C . GLU A 1 165 ? -16.550 -3.774 19.099 1.00 98.62 165 GLU A C 1
ATOM 1311 O O . GLU A 1 165 ? -15.393 -3.655 19.507 1.00 98.62 165 GLU A O 1
ATOM 1316 N N . ILE A 1 166 ? -17.538 -4.239 19.858 1.00 98.44 166 ILE A N 1
ATOM 1317 C CA . ILE A 1 166 ? -17.363 -4.719 21.226 1.00 98.44 166 ILE A CA 1
ATOM 1318 C C . ILE A 1 166 ? -17.651 -6.213 21.252 1.00 98.44 166 ILE A C 1
ATOM 1320 O O . ILE A 1 166 ? -18.706 -6.670 20.799 1.00 98.44 166 ILE A O 1
ATOM 1324 N N . GLU A 1 167 ? -16.731 -6.968 21.838 1.00 98.25 167 GLU A N 1
ATOM 1325 C CA . GLU A 1 167 ? -16.909 -8.378 22.156 1.00 98.25 167 GLU A CA 1
ATOM 1326 C C . GLU A 1 167 ? -17.012 -8.573 23.666 1.00 98.25 167 GLU A C 1
ATOM 1328 O O . GLU A 1 167 ? -16.301 -7.926 24.438 1.00 98.25 167 GLU A O 1
ATOM 1333 N N . ARG A 1 168 ? -17.866 -9.512 24.084 1.00 97.62 168 ARG A N 1
ATOM 1334 C CA . ARG A 1 168 ? -17.947 -9.988 25.468 1.00 97.62 168 ARG A CA 1
ATOM 1335 C C . ARG A 1 168 ? -17.725 -11.494 25.492 1.00 97.62 168 ARG A C 1
ATOM 1337 O O . ARG A 1 168 ? -18.396 -12.235 24.778 1.00 97.62 168 ARG A O 1
ATOM 1344 N N . ASP A 1 169 ? -16.767 -11.933 26.300 1.00 97.06 169 ASP A N 1
ATOM 1345 C CA . ASP A 1 169 ? -16.368 -13.337 26.470 1.00 97.06 169 ASP A CA 1
ATOM 1346 C C . ASP A 1 169 ? -16.018 -14.044 25.144 1.00 97.06 169 ASP A C 1
ATOM 1348 O O . ASP A 1 169 ? -16.258 -15.238 24.964 1.00 97.06 169 ASP A O 1
ATOM 1352 N N . GLY A 1 170 ? -15.434 -13.289 24.205 1.00 94.62 170 GLY A N 1
ATOM 1353 C CA . GLY A 1 170 ? -15.031 -13.768 22.878 1.00 94.62 170 GLY A CA 1
ATOM 1354 C C . GLY A 1 170 ? -16.171 -13.894 21.864 1.00 94.62 170 GLY A C 1
ATOM 1355 O O . GLY A 1 170 ? -15.970 -14.479 20.801 1.00 94.62 170 GLY A O 1
ATOM 1356 N N . ALA A 1 171 ? -17.365 -13.384 22.182 1.00 96.75 171 ALA A N 1
ATOM 1357 C CA . ALA A 1 171 ? -18.485 -13.300 21.254 1.00 96.75 171 ALA A CA 1
ATOM 1358 C C . ALA A 1 171 ? -18.757 -11.836 20.858 1.00 96.75 171 ALA A C 1
ATOM 1360 O O . ALA A 1 171 ? -18.803 -10.976 21.746 1.00 96.75 171 ALA A O 1
ATOM 1361 N N . PRO A 1 172 ? -19.010 -11.542 19.566 1.00 96.94 172 PRO A N 1
ATOM 1362 C CA . PRO A 1 172 ? -19.469 -10.226 19.136 1.00 96.94 172 PRO A CA 1
ATOM 1363 C C . PRO A 1 172 ? -20.746 -9.826 19.872 1.00 96.94 172 PRO A C 1
ATOM 1365 O O . PRO A 1 172 ? -21.708 -10.596 19.924 1.00 96.94 172 PRO A O 1
ATOM 1368 N N . MET A 1 173 ? -20.751 -8.624 20.440 1.00 96.69 173 MET A N 1
ATOM 1369 C CA . MET A 1 173 ? -21.875 -8.095 21.207 1.00 96.69 173 MET A CA 1
ATOM 1370 C C . MET A 1 173 ? -22.575 -6.963 20.462 1.00 96.69 173 MET A C 1
ATOM 1372 O O . MET A 1 173 ? -23.777 -7.047 20.213 1.00 96.69 173 MET A O 1
ATOM 1376 N N . VAL A 1 174 ? -21.850 -5.884 20.164 1.00 97.69 174 VAL A N 1
ATOM 1377 C CA . VAL A 1 174 ? -22.429 -4.655 19.613 1.00 97.69 174 VAL A CA 1
ATOM 1378 C C . VAL A 1 174 ? -21.434 -3.947 18.701 1.00 97.69 174 VAL A C 1
ATOM 1380 O O . VAL A 1 174 ? -20.229 -3.997 18.927 1.00 97.69 174 VAL A O 1
ATOM 1383 N N . SER A 1 175 ? -21.972 -3.283 17.681 1.00 97.94 175 SER A N 1
ATOM 1384 C CA . SER A 1 175 ? -21.257 -2.390 16.774 1.00 97.94 175 SER A CA 1
ATOM 1385 C C . SER A 1 175 ? -21.809 -0.981 16.972 1.00 97.94 175 SER A C 1
ATOM 1387 O O . SER A 1 175 ? -23.020 -0.765 16.851 1.00 97.94 175 SER A O 1
ATOM 1389 N N . ILE A 1 176 ? -20.951 -0.038 17.347 1.00 97.94 176 ILE A N 1
ATOM 1390 C CA . ILE A 1 176 ? -21.326 1.329 17.718 1.00 97.94 176 ILE A CA 1
ATOM 1391 C C . ILE A 1 176 ? -20.726 2.295 16.693 1.00 97.94 176 ILE A C 1
ATOM 1393 O O . ILE A 1 176 ? -19.536 2.191 16.418 1.00 97.94 176 ILE A O 1
ATOM 1397 N N . PRO A 1 177 ? -21.491 3.242 16.122 1.00 97.88 177 PRO A N 1
ATOM 1398 C CA . PRO A 1 177 ? -20.921 4.261 15.244 1.00 97.88 177 PRO A CA 1
ATOM 1399 C C . PRO A 1 177 ? -19.813 5.059 15.938 1.00 97.88 177 PRO A C 1
ATOM 1401 O O . PRO A 1 177 ? -19.966 5.426 17.110 1.00 97.88 177 PRO A O 1
ATOM 1404 N N . GLY A 1 178 ? -18.743 5.371 15.202 1.00 96.69 178 GLY A N 1
ATOM 1405 C CA . GLY A 1 178 ? -17.728 6.307 15.674 1.00 96.69 178 GLY A CA 1
ATOM 1406 C C . GLY A 1 178 ? -18.338 7.651 16.092 1.00 96.69 178 GLY A C 1
ATOM 1407 O O . GLY A 1 178 ? -19.407 8.064 15.632 1.00 96.69 178 GLY A O 1
ATOM 1408 N N . GLY A 1 179 ? -17.662 8.331 17.009 1.00 96.44 179 GLY A N 1
ATOM 1409 C CA . GLY A 1 179 ? -18.117 9.528 17.717 1.00 96.44 179 GLY A CA 1
ATOM 1410 C C . GLY A 1 179 ? -18.819 9.223 19.043 1.00 96.44 179 GLY A C 1
ATOM 1411 O O . GLY A 1 179 ? -19.127 10.146 19.799 1.00 96.44 179 GLY A O 1
ATOM 1412 N N . SER A 1 180 ? -19.077 7.947 19.333 1.00 95.62 180 SER A N 1
ATOM 1413 C CA . SER A 1 180 ? -19.539 7.491 20.643 1.00 95.62 180 SER A CA 1
ATOM 1414 C C . SER A 1 180 ? -18.339 6.984 21.434 1.00 95.62 180 SER A C 1
ATOM 1416 O O . SER A 1 180 ? -17.637 6.107 20.956 1.00 95.62 180 SER A O 1
ATOM 1418 N N . GLU A 1 181 ? -18.139 7.481 22.652 1.00 96.94 181 GLU A N 1
ATOM 1419 C CA . GLU A 1 181 ? -16.974 7.141 23.496 1.00 96.94 181 GLU A CA 1
ATOM 1420 C C . GLU A 1 181 ? -17.348 6.313 24.737 1.00 96.94 181 GLU A C 1
ATOM 1422 O O . GLU A 1 181 ? -16.555 6.137 25.663 1.00 96.94 181 GLU A O 1
ATOM 1427 N N . GLN A 1 182 ? -18.594 5.835 24.792 1.00 96.56 182 GLN A N 1
ATOM 1428 C CA . GLN A 1 182 ? -19.124 5.135 25.953 1.00 96.56 182 GLN A CA 1
ATOM 1429 C C . GLN A 1 182 ? -20.240 4.144 25.601 1.00 96.56 182 GLN A C 1
ATOM 1431 O O . GLN A 1 182 ? -21.044 4.383 24.697 1.00 96.56 182 GLN A O 1
ATOM 1436 N N . PHE A 1 183 ? -20.335 3.058 26.371 1.00 97.00 183 PHE A N 1
ATOM 1437 C CA . PHE A 1 183 ? -21.402 2.061 26.272 1.00 97.00 183 PHE A CA 1
ATOM 1438 C C . PHE A 1 183 ? -21.726 1.463 27.643 1.00 97.00 183 PHE A C 1
ATOM 1440 O O . PHE A 1 183 ? -20.824 1.139 28.412 1.00 97.00 183 PHE A O 1
ATOM 1447 N N . ALA A 1 184 ? -23.014 1.291 27.938 1.00 95.50 184 ALA A N 1
ATOM 1448 C CA . ALA A 1 184 ? -23.478 0.626 29.150 1.00 95.50 184 ALA A CA 1
ATOM 1449 C C . ALA A 1 184 ? -23.986 -0.780 28.805 1.00 95.50 184 ALA A C 1
ATOM 1451 O O . ALA A 1 184 ? -25.050 -0.926 28.198 1.00 95.50 184 ALA A O 1
ATOM 1452 N N . ASP A 1 185 ? -23.246 -1.809 29.216 1.00 95.88 185 ASP A N 1
ATOM 1453 C CA . ASP A 1 185 ? -23.712 -3.194 29.149 1.00 95.88 185 ASP A CA 1
ATOM 1454 C C . ASP A 1 185 ? -24.587 -3.484 30.371 1.00 95.88 185 ASP A C 1
ATOM 1456 O O . ASP A 1 185 ? -24.166 -3.260 31.504 1.00 95.88 185 ASP A O 1
ATOM 1460 N N . THR A 1 186 ? -25.817 -3.947 30.159 1.00 94.44 186 THR A N 1
ATOM 1461 C CA . THR A 1 186 ? -26.832 -4.106 31.214 1.00 94.44 186 THR A CA 1
ATOM 1462 C C . THR A 1 186 ? -27.443 -5.504 31.186 1.00 94.44 186 THR A C 1
ATOM 1464 O O . THR A 1 186 ? -27.373 -6.213 30.184 1.00 94.44 186 THR A O 1
ATOM 1467 N N . GLY A 1 187 ? -28.070 -5.915 32.292 1.00 92.62 187 GLY A N 1
ATOM 1468 C CA . GLY A 1 187 ? -28.661 -7.253 32.411 1.00 92.62 187 GLY A CA 1
ATOM 1469 C C . GLY A 1 187 ? -27.634 -8.350 32.702 1.00 92.62 187 GLY A C 1
ATOM 1470 O O . GLY A 1 187 ? -27.866 -9.515 32.382 1.00 92.62 187 GLY A O 1
ATOM 1471 N N . LEU A 1 188 ? -26.502 -7.978 33.299 1.00 94.31 188 LEU A N 1
ATOM 1472 C CA . LEU A 1 188 ? -25.452 -8.891 33.734 1.00 94.31 188 LEU A CA 1
ATOM 1473 C C . LEU A 1 188 ? -25.846 -9.651 35.001 1.00 94.31 188 LEU A C 1
ATOM 1475 O O . LEU A 1 188 ? -26.711 -9.224 35.767 1.00 94.31 188 LEU A O 1
ATOM 1479 N N . VAL A 1 189 ? -25.186 -10.783 35.228 1.00 93.81 189 VAL A N 1
ATOM 1480 C CA . VAL A 1 189 ? -25.355 -11.587 36.439 1.00 93.81 189 VAL A CA 1
ATOM 1481 C C . VAL A 1 189 ? -24.375 -11.100 37.502 1.00 93.81 189 VAL A C 1
ATOM 1483 O O . VAL A 1 189 ? -23.174 -11.018 37.252 1.00 93.81 189 VAL A O 1
ATOM 1486 N N . ASP A 1 190 ? -24.887 -10.806 38.696 1.00 90.94 190 ASP A N 1
ATOM 1487 C CA . ASP A 1 190 ? -24.059 -10.395 39.831 1.00 90.94 190 ASP A CA 1
ATOM 1488 C C . ASP A 1 190 ? -23.051 -11.494 40.216 1.00 90.94 190 ASP A C 1
ATOM 1490 O O . ASP A 1 190 ? -23.376 -12.685 40.242 1.00 90.94 190 ASP A O 1
ATOM 1494 N N . GLY A 1 191 ? -21.814 -11.087 40.498 1.00 88.31 191 GLY A N 1
ATOM 1495 C CA . GLY A 1 191 ? -20.698 -11.975 40.833 1.00 88.31 191 GLY A CA 1
ATOM 1496 C C . GLY A 1 191 ? -20.067 -12.734 39.657 1.00 88.31 191 GLY A C 1
ATOM 1497 O O . GLY A 1 191 ? -19.107 -13.473 39.881 1.00 88.31 191 GLY A O 1
ATOM 1498 N N . GLN A 1 192 ? -20.557 -12.566 38.424 1.00 91.69 192 GLN A N 1
ATOM 1499 C CA . GLN A 1 192 ? -19.954 -13.158 37.227 1.00 91.69 192 GLN A CA 1
ATOM 1500 C C . GLN A 1 192 ? -18.840 -12.254 36.670 1.00 91.69 192 GLN A C 1
ATOM 1502 O O . GLN A 1 192 ? -19.027 -11.052 36.490 1.00 91.69 192 GLN A O 1
ATOM 1507 N N . GLU A 1 193 ? -17.679 -12.838 36.363 1.00 92.62 193 GLU A N 1
ATOM 1508 C CA . GLU A 1 193 ? -16.612 -12.147 35.627 1.00 92.62 193 GLU A CA 1
ATOM 1509 C C . GLU A 1 193 ? -16.965 -12.099 34.134 1.00 92.62 193 GLU A C 1
ATOM 1511 O O . GLU A 1 193 ? -17.348 -13.121 33.557 1.00 92.62 193 GLU A O 1
ATOM 1516 N N . TYR A 1 194 ? -16.797 -10.924 33.525 1.00 94.94 194 TYR A N 1
ATOM 1517 C CA . TYR A 1 194 ? -16.972 -10.680 32.095 1.00 94.94 194 TYR A CA 1
ATOM 1518 C C . TYR A 1 194 ? -15.698 -10.084 31.513 1.00 94.94 194 TYR A C 1
ATOM 1520 O O . TYR A 1 194 ? -15.079 -9.209 32.127 1.00 94.94 194 TYR A O 1
ATOM 1528 N N . ARG A 1 195 ? -15.319 -10.535 30.318 1.00 96.75 195 ARG A N 1
ATOM 1529 C CA . ARG A 1 195 ? -14.144 -10.027 29.602 1.00 96.75 195 ARG A CA 1
ATOM 1530 C C . ARG A 1 195 ? -14.577 -9.293 28.354 1.00 96.75 195 ARG A C 1
ATOM 1532 O O . ARG A 1 195 ? -15.265 -9.868 27.516 1.00 96.75 195 ARG A O 1
ATOM 1539 N N . TYR A 1 196 ? -14.135 -8.050 28.231 1.00 98.00 196 TYR A N 1
ATOM 1540 C CA . TYR A 1 196 ? -14.426 -7.214 27.079 1.00 98.00 196 TYR A CA 1
ATOM 1541 C C . TYR A 1 196 ? -13.185 -7.046 26.226 1.00 98.00 196 TYR A C 1
ATOM 1543 O O . TYR A 1 196 ? -12.073 -6.985 26.752 1.00 98.00 196 TYR A O 1
ATOM 1551 N N . LYS A 1 197 ? -13.417 -6.951 24.924 1.00 98.19 197 LYS A N 1
ATOM 1552 C CA . LYS A 1 197 ? -12.445 -6.477 23.951 1.00 98.19 197 LYS A CA 1
ATOM 1553 C C . LYS A 1 197 ? -13.121 -5.481 23.041 1.00 98.19 197 LYS A C 1
ATOM 1555 O O . LYS A 1 197 ? -14.302 -5.662 22.724 1.00 98.19 197 LYS A O 1
ATOM 1560 N N . ILE A 1 198 ? -12.374 -4.479 22.601 1.00 98.44 198 ILE A N 1
ATOM 1561 C CA . ILE A 1 198 ? -12.864 -3.537 21.596 1.00 98.44 198 ILE A CA 1
ATOM 1562 C C . ILE A 1 198 ? -11.862 -3.344 20.464 1.00 98.44 198 ILE A C 1
ATOM 1564 O O . ILE A 1 198 ? -10.650 -3.415 20.666 1.00 98.44 198 ILE A O 1
ATOM 1568 N N . PHE A 1 199 ? -12.375 -3.084 19.266 1.00 98.62 199 PHE A N 1
ATOM 1569 C CA . PHE A 1 199 ? -11.579 -2.711 18.099 1.00 98.62 199 PHE A CA 1
ATOM 1570 C C . PHE A 1 199 ? -12.402 -1.841 17.147 1.00 98.62 199 PHE A C 1
ATOM 1572 O O . PHE A 1 199 ? -13.631 -1.872 17.159 1.00 98.62 199 PHE A O 1
ATOM 1579 N N . ALA A 1 200 ? -11.730 -1.056 16.312 1.00 98.38 200 ALA A N 1
ATOM 1580 C CA . ALA A 1 200 ? -12.380 -0.265 15.278 1.00 98.38 200 ALA A CA 1
ATOM 1581 C C . ALA A 1 200 ? -12.482 -1.053 13.968 1.00 98.38 200 ALA A C 1
ATOM 1583 O O . ALA A 1 200 ? -11.563 -1.795 13.615 1.00 98.38 200 ALA A O 1
ATOM 1584 N N . ARG A 1 201 ? -13.574 -0.865 13.223 1.00 97.62 201 ARG A N 1
ATOM 1585 C CA . ARG A 1 201 ? -13.811 -1.443 11.895 1.00 97.62 201 ARG A CA 1
ATOM 1586 C C . ARG A 1 201 ? -14.183 -0.350 10.900 1.00 97.62 201 ARG A C 1
ATOM 1588 O O . ARG A 1 201 ? -15.142 0.377 11.114 1.00 97.62 201 ARG A O 1
ATOM 1595 N N . VAL A 1 202 ? -13.473 -0.265 9.780 1.00 96.94 202 VAL A N 1
ATOM 1596 C CA . VAL A 1 202 ? -13.761 0.694 8.701 1.00 96.94 202 VAL A CA 1
ATOM 1597 C C . VAL A 1 202 ? -15.008 0.264 7.930 1.00 96.94 202 VAL A C 1
ATOM 1599 O O . VAL A 1 202 ? -15.089 -0.868 7.453 1.00 96.94 202 VAL A O 1
ATOM 1602 N N . ASN A 1 203 ? -15.951 1.184 7.739 1.00 94.38 203 ASN A N 1
ATOM 1603 C CA . ASN A 1 203 ? -17.268 0.906 7.159 1.00 94.38 203 ASN A CA 1
ATOM 1604 C C . ASN A 1 203 ? -17.203 0.451 5.694 1.00 94.38 203 ASN A C 1
ATOM 1606 O O . ASN A 1 203 ? -17.973 -0.406 5.267 1.00 94.38 203 ASN A O 1
ATOM 1610 N N . THR A 1 204 ? -16.296 1.032 4.909 1.00 87.12 204 THR A N 1
ATOM 1611 C CA . THR A 1 204 ? -16.209 0.795 3.460 1.00 87.12 204 THR A CA 1
ATOM 1612 C C . THR A 1 204 ? -15.370 -0.425 3.102 1.00 87.12 204 THR A C 1
ATOM 1614 O O . THR A 1 204 ? -15.711 -1.142 2.164 1.00 87.12 204 THR A O 1
ATOM 1617 N N . THR A 1 205 ? -14.278 -0.669 3.829 1.00 86.50 205 THR A N 1
ATOM 1618 C CA . THR A 1 205 ? -13.317 -1.741 3.522 1.00 86.50 205 THR A CA 1
ATOM 1619 C C . THR A 1 205 ? -13.460 -2.958 4.430 1.00 86.50 205 THR A C 1
ATOM 1621 O O . THR A 1 205 ? -12.972 -4.033 4.089 1.00 86.50 205 THR A O 1
ATOM 1624 N N . GLY A 1 206 ? -14.097 -2.812 5.596 1.00 91.75 206 GLY A N 1
ATOM 1625 C CA . GLY A 1 206 ? -14.183 -3.854 6.619 1.00 91.75 206 GLY A CA 1
ATOM 1626 C C . GLY A 1 206 ? -12.876 -4.111 7.376 1.00 91.75 206 GLY A C 1
ATOM 1627 O O . GLY A 1 206 ? -12.844 -5.022 8.206 1.00 91.75 206 GLY A O 1
ATOM 1628 N N . MET A 1 207 ? -11.819 -3.334 7.110 1.00 92.69 207 MET A N 1
ATOM 1629 C CA . MET A 1 207 ? -10.527 -3.430 7.796 1.00 92.69 207 MET A CA 1
ATOM 1630 C C . MET A 1 207 ? -10.670 -3.129 9.287 1.00 92.69 207 MET A C 1
ATOM 1632 O O . MET A 1 207 ? -11.445 -2.250 9.663 1.00 92.69 207 MET A O 1
ATOM 1636 N N . VAL A 1 208 ? -9.915 -3.841 10.124 1.00 96.31 208 VAL A N 1
ATOM 1637 C CA . VAL A 1 208 ? -10.014 -3.747 11.587 1.00 96.31 208 VAL A CA 1
ATOM 1638 C C . VAL A 1 208 ? -8.703 -3.315 12.233 1.00 96.31 208 VAL A C 1
ATOM 1640 O O . VAL A 1 208 ? -7.624 -3.595 11.707 1.00 96.31 208 VAL A O 1
ATOM 1643 N N . SER A 1 209 ? -8.804 -2.642 13.378 1.00 97.00 209 SER A N 1
ATOM 1644 C CA . SER A 1 209 ? -7.663 -2.336 14.241 1.00 97.00 209 SER A CA 1
ATOM 1645 C C . SER A 1 209 ? -7.224 -3.573 15.036 1.00 97.00 209 SER A C 1
ATOM 1647 O O . SER A 1 209 ? -7.968 -4.552 15.121 1.00 97.00 209 SER A O 1
ATOM 1649 N N . PRO A 1 210 ? -6.058 -3.527 15.704 1.00 96.56 210 PRO A N 1
ATOM 1650 C CA . PRO A 1 210 ? -5.786 -4.417 16.827 1.00 96.56 210 PRO A CA 1
ATOM 1651 C C . PRO A 1 210 ? -6.858 -4.297 17.922 1.00 96.56 210 PRO A C 1
ATOM 1653 O O . PRO A 1 210 ? -7.458 -3.232 18.096 1.00 96.56 210 PRO A O 1
ATOM 1656 N N . GLU A 1 211 ? -7.061 -5.387 18.657 1.00 96.06 211 GLU A N 1
ATOM 1657 C CA . GLU A 1 211 ? -7.938 -5.456 19.831 1.00 96.06 211 GLU A CA 1
ATOM 1658 C C . GLU A 1 211 ? -7.263 -4.838 21.065 1.00 96.06 211 GLU A C 1
ATOM 1660 O O . GLU A 1 211 ? -6.043 -4.961 21.235 1.00 96.06 211 GLU A O 1
ATOM 1665 N N . VAL A 1 212 ? -8.070 -4.229 21.940 1.00 92.62 212 VAL A N 1
ATOM 1666 C CA . VAL A 1 212 ? -7.682 -3.721 23.272 1.00 92.62 212 VAL A CA 1
ATOM 1667 C C . VAL A 1 212 ? -8.483 -4.417 24.357 1.00 92.62 212 VAL A C 1
ATOM 1669 O O . VAL A 1 212 ? -9.697 -4.631 24.134 1.00 92.62 212 VAL A O 1
#

Foldseek 3Di:
DQDDPVDPCNFAPDPPPQDDPVHNHAGLQDDAAPPVRDPVDCRRVVSLLSNLLVQLCVPVHDPLSVQLQVQLVVVDDPPDDSLSSLQSSQVSCCVPPVNPSVVSSVVSCVVRPRPYDRDDQAFAWWAPWDWDDPVVALFKIKIFTHGGQGTPVRHGDDQQFKWKWKDKPNHTDDTHGGPDGIDMDGRHDGPDDIDMKIWIAGPPPRHIHDID

Radius of gyration: 26.21 Å; Cα contacts (8 Å, |Δi|>4): 351; chains: 1; bounding box: 57×27×81 Å

pLDDT: mean 94.19, std 5.68, range [57.78, 98.69]

Mean predicted aligned error: 6.96 Å

Secondary structure (DSSP, 8-state):
----TTSGGGGBS-SSSSSSSS----BS-----TTTT--S-HHHHHHHHHHHHHHHHHHHHHHHHHHHHHHHHHT--TT--HHHHHHHHHHHHHHHHTTTTHHHHHHHHHHTT--------PBPPPEEEEEE--SS-TTEEEEEEE---BBTTS-B--GGGEEEEEEETTEEEEEEETT--EEEEESPPTT----EEEEEEETTT--BPPP-

Nearest PDB structures (foldseek):
  8dps-assembly1_F  TM=6.366E-01  e=1.330E-03  Homo sapiens
  8qy5-assembly1_A  TM=5.903E-01  e=1.688E-03  Mus musculus
  8qy6-assembly1_A  TM=5.904E-01  e=1.590E-03  Mus musculus
  3l5j-assembly2_B  TM=6.373E-01  e=4.934E-03  Homo sapiens
  2lfg-assembly1_A  TM=5.344E-01  e=3.322E-02  Homo sapiens